Protein AF-A0A8J2PXI3-F1 (afdb_monomer_lite)

Structure (mmCIF, N/CA/C/O backbone):
data_AF-A0A8J2PXI3-F1
#
_entry.id   AF-A0A8J2PXI3-F1
#
loop_
_atom_site.group_PDB
_atom_site.id
_atom_site.type_symbol
_atom_site.label_atom_id
_atom_site.label_alt_id
_atom_site.label_comp_id
_atom_site.label_asym_id
_atom_site.label_entity_id
_atom_site.label_seq_id
_atom_site.pdbx_PDB_ins_code
_atom_site.Cartn_x
_atom_site.Cartn_y
_atom_site.Cartn_z
_atom_site.occupancy
_atom_site.B_iso_or_equiv
_atom_site.auth_seq_id
_atom_site.auth_comp_id
_atom_site.auth_asym_id
_atom_site.auth_atom_id
_atom_site.pdbx_PDB_model_num
ATOM 1 N N . MET A 1 1 ? -12.011 -48.498 3.505 1.00 43.19 1 MET A N 1
ATOM 2 C CA . MET A 1 1 ? -13.002 -47.429 3.252 1.00 43.19 1 MET A CA 1
ATOM 3 C C . MET A 1 1 ? -14.160 -47.646 4.209 1.00 43.19 1 MET A C 1
ATOM 5 O O . MET A 1 1 ? -14.577 -48.795 4.315 1.00 43.19 1 MET A O 1
ATOM 9 N N . PRO A 1 2 ? -14.629 -46.631 4.951 1.00 44.38 2 PRO A N 1
ATOM 10 C CA . PRO A 1 2 ? -15.764 -46.818 5.848 1.00 44.38 2 PRO A CA 1
ATOM 11 C C . PRO A 1 2 ? -17.044 -47.073 5.026 1.00 44.38 2 PRO A C 1
ATOM 13 O O . PRO A 1 2 ? -17.121 -46.633 3.874 1.00 44.38 2 PRO A O 1
ATOM 16 N N . PRO A 1 3 ? -18.015 -47.825 5.575 1.00 52.41 3 PRO A N 1
ATOM 17 C CA . PRO A 1 3 ? -19.196 -48.270 4.845 1.00 52.41 3 PRO A CA 1
ATOM 18 C C . PRO A 1 3 ? -20.057 -47.067 4.458 1.00 52.41 3 PRO A C 1
ATOM 20 O O . PRO A 1 3 ? -20.334 -46.192 5.277 1.00 52.41 3 PRO A O 1
ATOM 23 N N . GLY A 1 4 ? -20.432 -47.015 3.179 1.00 55.12 4 GLY A N 1
ATOM 24 C CA . GLY A 1 4 ? -21.185 -45.917 2.587 1.00 55.12 4 GLY A CA 1
ATOM 25 C C . GLY A 1 4 ? -22.493 -45.656 3.328 1.00 55.12 4 GLY A C 1
ATOM 26 O O . GLY A 1 4 ? -23.319 -46.556 3.481 1.00 55.12 4 GLY A O 1
ATOM 27 N N . GLY A 1 5 ? -22.669 -44.409 3.772 1.00 60.59 5 GLY A N 1
ATOM 28 C CA . GLY A 1 5 ? -23.913 -43.932 4.364 1.00 60.59 5 GLY A CA 1
ATOM 29 C C . GLY A 1 5 ? -25.085 -44.190 3.420 1.00 60.59 5 GLY A C 1
ATOM 30 O O . GLY A 1 5 ? -24.990 -43.979 2.208 1.00 60.59 5 GLY A O 1
ATOM 31 N N . THR A 1 6 ? -26.191 -44.685 3.970 1.00 74.19 6 THR A N 1
ATOM 32 C CA . THR A 1 6 ? -27.403 -44.976 3.202 1.00 74.19 6 THR A CA 1
ATOM 33 C C . THR A 1 6 ? -27.889 -43.719 2.475 1.00 74.19 6 THR A C 1
ATOM 35 O O . THR A 1 6 ? -27.695 -42.590 2.926 1.00 74.19 6 THR A O 1
ATOM 38 N N . LYS A 1 7 ? -28.549 -43.896 1.325 1.00 72.00 7 LYS A N 1
ATOM 39 C CA . LYS A 1 7 ? -29.048 -42.801 0.465 1.00 72.00 7 LYS A CA 1
ATOM 40 C C . LYS A 1 7 ? -29.898 -41.765 1.226 1.00 72.00 7 LYS A C 1
ATOM 42 O O . LYS A 1 7 ? -29.936 -40.595 0.851 1.00 72.00 7 LYS A O 1
ATOM 47 N N . GLU A 1 8 ? -30.538 -42.189 2.313 1.00 74.25 8 GLU A N 1
ATOM 48 C CA . GLU A 1 8 ? -31.318 -41.335 3.212 1.00 74.25 8 GLU A CA 1
ATOM 49 C C . GLU A 1 8 ? -30.453 -40.517 4.192 1.00 74.25 8 GLU A C 1
ATOM 51 O O . GLU A 1 8 ? -30.779 -39.358 4.454 1.00 74.25 8 GLU A O 1
ATOM 56 N N . MET A 1 9 ? -29.300 -41.027 4.647 1.00 72.81 9 MET A N 1
ATOM 57 C CA . MET A 1 9 ? -28.313 -40.213 5.377 1.00 72.81 9 MET A CA 1
ATOM 58 C C . MET A 1 9 ? -27.768 -39.093 4.491 1.00 72.81 9 MET A C 1
ATOM 60 O O . MET A 1 9 ? -27.774 -37.936 4.897 1.00 72.81 9 MET A O 1
ATOM 64 N N . LEU A 1 10 ? -27.405 -39.409 3.243 1.00 78.31 10 LEU A N 1
ATOM 65 C CA . LEU A 1 10 ? -26.891 -38.420 2.287 1.00 78.31 10 LEU A CA 1
ATOM 66 C C . LEU A 1 10 ? -27.906 -37.310 1.985 1.00 78.31 10 LEU A C 1
ATOM 68 O O . LEU A 1 10 ? -27.539 -36.140 1.920 1.00 78.31 10 LEU A O 1
ATOM 72 N N . LYS A 1 11 ? -29.195 -37.644 1.838 1.00 79.44 11 LYS A N 1
ATOM 73 C CA . LYS A 1 11 ? -30.260 -36.636 1.691 1.00 79.44 11 LYS A CA 1
ATOM 74 C C . LYS A 1 11 ? -30.412 -35.762 2.931 1.00 79.44 11 LYS A C 1
ATOM 76 O O . LYS A 1 11 ? -30.687 -34.570 2.799 1.00 79.44 11 LYS A O 1
ATOM 81 N N . THR A 1 12 ? -30.285 -36.351 4.115 1.00 83.81 12 THR A N 1
ATOM 82 C CA . THR A 1 12 ? -30.437 -35.634 5.385 1.00 83.81 12 THR A CA 1
ATOM 83 C C . THR A 1 12 ? -29.272 -34.673 5.604 1.00 83.81 12 THR A C 1
ATOM 85 O O . THR A 1 12 ? -29.499 -33.502 5.907 1.00 83.81 12 THR A O 1
ATOM 88 N N . ASP A 1 13 ? -28.045 -35.118 5.329 1.00 82.50 13 ASP A N 1
ATOM 89 C CA . ASP A 1 13 ? -26.848 -34.280 5.366 1.00 82.50 13 ASP A CA 1
ATOM 90 C C . ASP A 1 13 ? -26.897 -33.171 4.312 1.00 82.50 13 ASP A C 1
ATOM 92 O O . ASP A 1 13 ? -26.639 -32.018 4.642 1.00 82.50 13 ASP A O 1
ATOM 96 N N . LEU A 1 14 ? -27.317 -33.472 3.076 1.00 83.94 14 LEU A N 1
ATOM 97 C CA . LEU A 1 14 ? -27.479 -32.464 2.025 1.00 83.94 14 LEU A CA 1
ATOM 98 C C . LEU A 1 14 ? -28.500 -31.395 2.430 1.00 83.94 14 LEU A C 1
ATOM 100 O O . LEU A 1 14 ? -28.238 -30.207 2.271 1.00 83.94 14 LEU A O 1
ATOM 104 N N . ARG A 1 15 ? -29.655 -31.793 2.980 1.00 83.50 15 ARG A N 1
ATOM 105 C CA . ARG A 1 15 ? -30.673 -30.847 3.463 1.00 83.50 15 ARG A CA 1
ATOM 106 C C . ARG A 1 15 ? -30.157 -30.003 4.622 1.00 83.50 15 ARG A C 1
ATOM 108 O O . ARG A 1 15 ? -30.430 -28.807 4.641 1.00 83.50 15 ARG A O 1
ATOM 115 N N . ARG A 1 16 ? -29.414 -30.596 5.562 1.00 83.00 16 ARG A N 1
ATOM 116 C CA . ARG A 1 16 ? -28.782 -29.864 6.667 1.00 83.00 16 ARG A CA 1
ATOM 117 C C . ARG A 1 16 ? -27.766 -28.854 6.140 1.00 83.00 16 ARG A C 1
ATOM 119 O O . ARG A 1 16 ? -27.897 -27.681 6.455 1.00 83.00 16 ARG A O 1
ATOM 126 N N . CYS A 1 17 ? -26.826 -29.276 5.299 1.00 81.25 17 CYS A N 1
ATOM 127 C CA . CYS A 1 17 ? -25.796 -28.396 4.751 1.00 81.25 17 CYS A CA 1
ATOM 128 C C . CYS A 1 17 ? -26.389 -27.297 3.863 1.00 81.25 17 CYS A C 1
ATOM 130 O O . CYS A 1 17 ? -25.942 -26.160 3.930 1.00 81.25 17 CYS A O 1
ATOM 132 N N . LEU A 1 18 ? -27.425 -27.596 3.071 1.00 80.88 18 LEU A N 1
ATOM 133 C CA . LEU A 1 18 ? -28.128 -26.584 2.282 1.00 80.88 18 LEU A CA 1
ATOM 134 C C . LEU A 1 18 ? -28.853 -25.587 3.192 1.00 80.88 18 LEU A C 1
ATOM 136 O O . LEU A 1 18 ? -28.814 -24.390 2.932 1.00 80.88 18 LEU A O 1
ATOM 140 N N . LYS A 1 19 ? -29.486 -26.057 4.273 1.00 79.88 19 LYS A N 1
ATOM 141 C CA . LYS A 1 19 ? -30.130 -25.194 5.267 1.00 79.88 19 LYS A CA 1
ATOM 142 C C . LYS A 1 19 ? -29.098 -24.315 5.971 1.00 79.88 19 LYS A C 1
ATOM 144 O O . LYS A 1 19 ? -29.297 -23.116 6.032 1.00 79.88 19 LYS A O 1
ATOM 149 N N . GLU A 1 20 ? -27.978 -24.867 6.419 1.00 77.00 20 GLU A N 1
ATOM 150 C CA . GLU A 1 20 ? -26.870 -24.105 7.013 1.00 77.00 20 GLU A CA 1
ATOM 151 C C . GLU A 1 20 ? -26.276 -23.083 6.034 1.00 77.00 20 GLU A C 1
ATOM 153 O O . GLU A 1 20 ? -26.037 -21.945 6.418 1.00 77.00 20 GLU A O 1
ATOM 158 N N . ALA A 1 21 ? -26.121 -23.445 4.758 1.00 74.50 21 ALA A N 1
ATOM 159 C CA . ALA A 1 21 ? -25.610 -22.552 3.718 1.00 74.50 21 ALA A CA 1
ATOM 160 C C . ALA A 1 21 ? -26.613 -21.470 3.272 1.00 74.50 21 ALA A C 1
ATOM 162 O O . ALA A 1 21 ? -26.204 -20.465 2.695 1.00 74.50 21 ALA A O 1
ATOM 163 N N . THR A 1 22 ? -27.914 -21.676 3.503 1.00 73.12 22 THR A N 1
ATOM 164 C CA . THR A 1 22 ? -28.990 -20.737 3.126 1.00 73.12 22 THR A CA 1
ATOM 165 C C . THR A 1 22 ? -29.594 -19.991 4.310 1.00 73.12 22 THR A C 1
ATOM 167 O O . THR A 1 22 ? -30.385 -19.069 4.103 1.00 73.12 22 THR A O 1
ATOM 170 N N . ILE A 1 23 ? -29.206 -20.328 5.544 1.00 71.50 23 ILE A N 1
ATOM 171 C CA . ILE A 1 23 ? -29.429 -19.462 6.697 1.00 71.50 23 ILE A CA 1
ATOM 172 C C . ILE A 1 23 ? -28.623 -18.192 6.429 1.00 71.50 23 ILE A C 1
ATOM 174 O O . ILE A 1 23 ? -27.400 -18.161 6.555 1.00 71.50 23 ILE A O 1
ATOM 178 N N . LEU A 1 24 ? -29.325 -17.130 6.029 1.00 62.34 24 LEU A N 1
ATOM 179 C CA . LEU A 1 24 ? -28.774 -15.789 6.111 1.00 62.34 24 LEU A CA 1
ATOM 180 C C . LEU A 1 24 ? -28.349 -15.586 7.561 1.00 62.34 24 LEU A C 1
ATOM 182 O O . LEU A 1 24 ? -29.176 -15.695 8.463 1.00 62.34 24 LEU A O 1
ATOM 186 N N . SER A 1 25 ? -27.060 -15.329 7.775 1.00 64.44 25 SER A N 1
ATOM 187 C CA . SER A 1 25 ? -26.557 -14.928 9.082 1.00 64.44 25 SER A CA 1
ATOM 188 C C . SER A 1 25 ? -27.319 -13.671 9.501 1.00 64.44 25 SER A C 1
ATOM 190 O O . SER A 1 25 ? -27.101 -12.584 8.965 1.00 64.44 25 SER A O 1
ATOM 192 N N . THR A 1 26 ? -28.304 -13.834 10.383 1.00 70.56 26 THR A N 1
ATOM 193 C CA . THR A 1 26 ? -29.132 -12.735 10.871 1.00 70.56 26 THR A CA 1
ATOM 194 C C . THR A 1 26 ? -28.318 -11.998 11.916 1.00 70.56 26 THR A C 1
ATOM 196 O O . THR A 1 26 ? -28.331 -12.343 13.096 1.00 70.56 26 THR A O 1
ATOM 199 N N . MET A 1 27 ? -27.554 -11.007 11.468 1.00 76.44 27 MET A N 1
ATOM 200 C CA . MET A 1 27 ? -26.874 -10.089 12.367 1.00 76.44 27 MET A CA 1
ATOM 201 C C . MET A 1 27 ? -27.911 -9.156 12.991 1.00 76.44 27 MET A C 1
ATOM 203 O O . MET A 1 27 ? -28.724 -8.556 12.286 1.00 76.44 27 MET A O 1
ATOM 207 N N . THR A 1 28 ? -27.901 -9.042 14.318 1.00 85.38 28 THR A N 1
ATOM 208 C CA . THR A 1 28 ? -28.767 -8.073 14.995 1.00 85.38 28 THR A CA 1
ATOM 209 C C . THR A 1 28 ? -28.288 -6.652 14.692 1.00 85.38 28 THR A C 1
ATOM 211 O O . THR A 1 28 ? -27.090 -6.421 14.524 1.00 85.38 28 THR A O 1
ATOM 214 N N . VAL A 1 29 ? -29.212 -5.688 14.626 1.00 83.81 29 VAL A N 1
ATOM 215 C CA . VAL A 1 29 ? -28.871 -4.273 14.389 1.00 83.81 29 VAL A CA 1
ATOM 216 C C . VAL A 1 29 ? -27.838 -3.743 15.402 1.00 83.81 29 VAL A C 1
ATOM 218 O O . VAL A 1 29 ? -26.902 -3.083 14.960 1.00 83.81 29 VAL A O 1
ATOM 221 N N . PRO A 1 30 ? -27.908 -4.065 16.713 1.00 88.44 30 PRO A N 1
ATOM 222 C CA . PRO A 1 30 ? -26.869 -3.671 17.669 1.00 88.44 30 PRO A CA 1
ATOM 223 C C . PRO A 1 30 ? -25.477 -4.202 17.310 1.00 88.44 30 PRO A C 1
ATOM 225 O O . PRO A 1 30 ? -24.531 -3.427 17.242 1.00 88.44 30 PRO A O 1
ATOM 228 N N . THR A 1 31 ? -25.360 -5.492 16.982 1.00 87.69 31 THR A N 1
ATOM 229 C CA . THR A 1 31 ? -24.082 -6.087 16.554 1.00 87.69 31 THR A CA 1
ATOM 230 C C . THR A 1 31 ? -23.557 -5.441 15.270 1.00 87.69 31 THR A C 1
ATOM 232 O O . THR A 1 31 ? -22.358 -5.225 15.122 1.00 87.69 31 THR A O 1
ATOM 235 N N . ALA A 1 32 ? -24.453 -5.096 14.341 1.00 84.69 32 ALA A N 1
ATOM 236 C CA . ALA A 1 32 ? -24.092 -4.383 13.121 1.00 84.69 32 ALA A CA 1
ATOM 237 C C . ALA A 1 32 ? -23.523 -2.990 13.426 1.00 84.69 32 ALA A C 1
ATOM 239 O O . ALA A 1 32 ? -22.517 -2.597 12.842 1.00 84.69 32 ALA A O 1
ATOM 240 N N . LEU A 1 33 ? -24.155 -2.256 14.347 1.00 87.12 33 LEU A N 1
ATOM 241 C CA . LEU A 1 33 ? -23.713 -0.930 14.774 1.00 87.12 33 LEU A CA 1
ATOM 242 C C . LEU A 1 33 ? -22.362 -0.986 15.490 1.00 87.12 33 LEU A C 1
ATOM 244 O O . LEU A 1 33 ? -21.503 -0.163 15.194 1.00 87.12 33 LEU A O 1
ATOM 248 N N . GLU A 1 34 ? -22.143 -1.968 16.364 1.00 90.12 34 GLU A N 1
ATOM 249 C CA . GLU A 1 34 ? -20.851 -2.179 17.031 1.00 90.12 34 GLU A CA 1
ATOM 250 C C . GLU A 1 34 ? -19.730 -2.461 16.026 1.00 90.12 34 GLU A C 1
ATOM 252 O O . GLU A 1 34 ? -18.667 -1.847 16.099 1.00 90.12 34 GLU A O 1
ATOM 257 N N . LEU A 1 35 ? -19.970 -3.336 15.044 1.00 88.19 35 LEU A N 1
ATOM 258 C CA . LEU A 1 35 ? -18.988 -3.646 14.002 1.00 88.19 35 LEU A CA 1
ATOM 259 C C . LEU A 1 35 ? -18.702 -2.449 13.094 1.00 88.19 35 LEU A C 1
ATOM 261 O O . LEU A 1 35 ? -17.551 -2.218 12.730 1.00 88.19 35 LEU A O 1
ATOM 265 N N . LEU A 1 36 ? -19.732 -1.680 12.732 1.00 86.12 36 LEU A N 1
ATOM 266 C CA . LEU A 1 36 ? -19.563 -0.459 11.947 1.00 86.12 36 LEU A CA 1
ATOM 267 C C . LEU A 1 36 ? -18.783 0.594 12.727 1.00 86.12 36 LEU A C 1
ATOM 269 O O . LEU A 1 36 ? -17.894 1.220 12.161 1.00 86.12 36 LEU A O 1
ATOM 273 N N . HIS A 1 37 ? -19.078 0.769 14.013 1.00 86.81 37 HIS A N 1
ATOM 274 C CA . HIS A 1 37 ? -18.352 1.699 14.867 1.00 86.81 37 HIS A CA 1
ATOM 275 C C . HIS A 1 37 ? -16.882 1.296 14.996 1.00 86.81 37 HIS A C 1
ATOM 277 O O . HIS A 1 37 ? -16.005 2.105 14.711 1.00 86.81 37 HIS A O 1
ATOM 283 N N . ALA A 1 38 ? -16.615 0.027 15.318 1.00 87.44 38 ALA A N 1
ATOM 284 C CA . ALA A 1 38 ? -15.260 -0.508 15.398 1.00 87.44 38 ALA A CA 1
ATOM 285 C C . ALA A 1 38 ? -14.497 -0.322 14.077 1.00 87.44 38 ALA A C 1
ATOM 287 O O . ALA A 1 38 ? -13.339 0.080 14.083 1.00 87.44 38 ALA A O 1
ATOM 288 N N . PHE A 1 39 ? -15.156 -0.544 12.936 1.00 87.12 39 PHE A N 1
ATOM 289 C CA . PHE A 1 39 ? -14.560 -0.302 11.624 1.00 87.12 39 PHE A CA 1
ATOM 290 C C . PHE A 1 39 ? -14.269 1.184 11.372 1.00 87.12 39 PHE A C 1
ATOM 292 O O . PHE A 1 39 ? -13.199 1.519 10.872 1.00 87.12 39 PHE A O 1
ATOM 299 N N . LEU A 1 40 ? -15.191 2.089 11.707 1.00 86.19 40 LEU A N 1
ATOM 300 C CA . LEU A 1 40 ? -15.003 3.532 11.519 1.00 86.19 40 LEU A CA 1
ATOM 301 C C . LEU A 1 40 ? -13.908 4.106 12.429 1.00 86.19 40 LEU A C 1
ATOM 303 O O . LEU A 1 40 ? -13.252 5.075 12.049 1.00 86.19 40 LEU A O 1
ATOM 307 N N . GLU A 1 41 ? -13.662 3.494 13.586 1.00 85.25 41 GLU A N 1
ATOM 308 C CA . GLU A 1 41 ? -12.521 3.821 14.449 1.00 85.25 41 GLU A CA 1
ATOM 309 C C . GLU A 1 41 ? -11.176 3.379 13.854 1.00 85.25 41 GLU A C 1
ATOM 311 O O . GLU A 1 41 ? -10.132 3.955 14.175 1.00 85.25 41 GLU A O 1
ATOM 316 N N . GLU A 1 42 ? -11.158 2.383 12.962 1.00 87.44 42 GLU A N 1
ATOM 317 C CA . GLU A 1 42 ? -9.922 1.965 12.312 1.00 87.44 42 GLU A CA 1
ATOM 318 C C . GLU A 1 42 ? -9.396 3.054 11.376 1.00 87.44 42 GLU A C 1
ATOM 320 O O . GLU A 1 42 ? -10.111 3.595 10.532 1.00 87.44 42 GLU A O 1
ATOM 325 N N . GLY A 1 43 ? -8.085 3.297 11.430 1.00 84.19 43 GLY A N 1
ATOM 326 C CA . GLY A 1 43 ? -7.423 4.295 10.588 1.00 84.19 43 GLY A CA 1
ATOM 327 C C . GLY A 1 43 ? -7.647 4.103 9.079 1.00 84.19 43 GLY A C 1
ATOM 328 O O . GLY A 1 43 ? -7.653 5.079 8.337 1.00 84.19 43 GLY A O 1
ATOM 329 N N . HIS A 1 44 ? -7.860 2.865 8.613 1.00 86.25 44 HIS A N 1
ATOM 330 C CA . HIS A 1 44 ? -8.066 2.554 7.192 1.00 86.25 44 HIS A CA 1
ATOM 331 C C . HIS A 1 44 ? -9.450 2.962 6.661 1.00 86.25 44 HIS A C 1
ATOM 333 O O . HIS A 1 44 ? -9.601 3.157 5.451 1.00 86.25 44 HIS A O 1
ATOM 339 N N . SER A 1 45 ? -10.445 3.138 7.533 1.00 87.69 45 SER A N 1
ATOM 340 C CA . SER A 1 45 ? -11.803 3.526 7.128 1.00 87.69 45 SER A CA 1
ATOM 341 C C . SER A 1 45 ? -11.857 4.887 6.432 1.00 87.69 45 SER A C 1
ATOM 343 O O . SER A 1 45 ? -12.728 5.097 5.594 1.00 87.69 45 SER A O 1
ATOM 345 N N . VAL A 1 46 ? -10.858 5.754 6.646 1.00 86.31 46 VAL A N 1
ATOM 346 C CA . VAL A 1 46 ? -10.685 7.022 5.911 1.00 86.31 46 VAL A CA 1
ATOM 347 C C . VAL A 1 46 ? -10.646 6.828 4.389 1.00 86.31 46 VAL A C 1
ATOM 349 O O . VAL A 1 46 ? -10.997 7.721 3.630 1.00 86.31 46 VAL A O 1
ATOM 352 N N . THR A 1 47 ? -10.270 5.637 3.911 1.00 86.56 47 THR A N 1
ATOM 353 C CA . THR A 1 47 ? -10.264 5.320 2.475 1.00 86.56 47 THR A CA 1
ATOM 354 C C . THR A 1 47 ? -11.658 5.134 1.871 1.00 86.56 47 THR A C 1
ATOM 356 O O . THR A 1 47 ? -11.785 5.114 0.645 1.00 86.56 47 THR A O 1
ATOM 359 N N . MET A 1 48 ? -12.691 5.009 2.709 1.00 86.12 48 MET A N 1
ATOM 360 C CA . MET A 1 48 ? -14.091 4.961 2.288 1.00 86.12 48 MET A CA 1
ATOM 361 C C . MET A 1 48 ? -14.649 6.346 1.960 1.00 86.12 48 MET A C 1
ATOM 363 O O . MET A 1 48 ? -15.661 6.431 1.263 1.00 86.12 48 MET A O 1
ATOM 367 N N . ASP A 1 49 ? -14.000 7.421 2.420 1.00 84.38 49 ASP A N 1
ATOM 368 C CA . ASP A 1 49 ? -14.375 8.784 2.058 1.00 84.38 49 ASP A CA 1
ATOM 369 C C . ASP A 1 49 ? -14.208 8.978 0.534 1.00 84.38 49 ASP A C 1
ATOM 371 O O . ASP A 1 49 ? -13.115 8.767 -0.006 1.00 84.38 49 ASP A O 1
ATOM 375 N N . PRO A 1 50 ? -15.264 9.396 -0.191 1.00 85.25 50 PRO A N 1
ATOM 376 C CA . PRO A 1 50 ? -15.194 9.665 -1.626 1.00 85.25 50 PRO A CA 1
ATOM 377 C C . PRO A 1 50 ? -14.120 10.685 -2.023 1.00 85.25 50 PRO A C 1
ATOM 379 O O . PRO A 1 50 ? -13.622 10.646 -3.151 1.00 85.25 50 PRO A O 1
ATOM 382 N N . THR A 1 51 ? -13.775 11.597 -1.115 1.00 86.12 51 THR A N 1
ATOM 383 C CA . THR A 1 51 ? -12.770 12.643 -1.317 1.00 86.12 51 THR A CA 1
ATOM 384 C C . THR A 1 51 ? -11.348 12.172 -1.009 1.00 86.12 51 THR A C 1
ATOM 386 O O . THR A 1 51 ? -10.387 12.871 -1.343 1.00 86.12 51 THR A O 1
ATOM 389 N N . PHE A 1 52 ? -11.182 10.967 -0.446 1.00 86.75 52 PHE A N 1
ATOM 390 C CA . PHE A 1 52 ? -9.871 10.429 -0.112 1.00 86.75 52 PHE A CA 1
ATOM 391 C C . PHE A 1 52 ? -9.016 10.195 -1.372 1.00 86.75 52 PHE A C 1
ATOM 393 O O . PHE A 1 52 ? -9.457 9.537 -2.328 1.00 86.75 52 PHE A O 1
ATOM 400 N N . PRO A 1 53 ? -7.757 10.675 -1.404 1.00 87.81 53 PRO A N 1
ATOM 401 C CA . PRO A 1 53 ? -6.891 10.498 -2.560 1.00 87.81 53 PRO A CA 1
ATOM 402 C C . PRO A 1 53 ? -6.615 9.013 -2.820 1.00 87.81 53 PRO A C 1
ATOM 404 O O . PRO A 1 53 ? -6.186 8.271 -1.938 1.00 87.81 53 PRO A O 1
ATOM 407 N N . LYS A 1 54 ? -6.785 8.563 -4.067 1.00 87.75 54 LYS A N 1
ATOM 408 C CA . LYS A 1 54 ? -6.467 7.181 -4.457 1.00 87.75 54 LYS A CA 1
ATOM 409 C C . LYS A 1 54 ? -5.013 7.051 -4.885 1.00 87.75 54 LYS A C 1
ATOM 411 O O . LYS A 1 54 ? -4.490 7.882 -5.627 1.00 87.75 54 LYS A O 1
ATOM 416 N N . LYS A 1 55 ? -4.376 5.958 -4.460 1.00 86.94 55 LYS A N 1
ATOM 417 C CA . LYS A 1 55 ? -2.983 5.660 -4.800 1.00 86.94 55 LYS A CA 1
ATOM 418 C C . LYS A 1 55 ? -2.798 5.570 -6.327 1.00 86.94 55 LYS A C 1
ATOM 420 O O . LYS A 1 55 ? -3.517 4.802 -6.974 1.00 86.94 55 LYS A O 1
ATOM 425 N N . PRO A 1 56 ? -1.825 6.293 -6.909 1.00 88.00 56 PRO A N 1
ATOM 426 C CA . PRO A 1 56 ? -1.611 6.289 -8.348 1.00 88.00 56 PRO A CA 1
ATOM 427 C C . PRO A 1 56 ? -1.000 4.966 -8.843 1.00 88.00 56 PRO A C 1
ATOM 429 O O . PRO A 1 56 ? -0.363 4.230 -8.077 1.00 88.00 56 PRO A O 1
ATOM 432 N N . PRO A 1 57 ? -1.178 4.641 -10.137 1.00 86.75 57 PRO A N 1
ATOM 433 C CA . PRO A 1 57 ? -0.559 3.473 -10.752 1.00 86.75 57 PRO A CA 1
ATOM 434 C C . PRO A 1 57 ? 0.973 3.596 -10.785 1.00 86.75 57 PRO A C 1
ATOM 436 O O . PRO A 1 57 ? 1.527 4.672 -10.983 1.00 86.75 57 PRO A O 1
ATOM 439 N N . ASN A 1 58 ? 1.664 2.465 -10.626 1.00 86.62 58 ASN A N 1
ATOM 440 C CA . ASN A 1 58 ? 3.124 2.396 -10.739 1.00 86.62 58 ASN A CA 1
ATOM 441 C C . ASN A 1 58 ? 3.583 2.553 -12.205 1.00 86.62 58 ASN A C 1
ATOM 443 O O . ASN A 1 58 ? 2.820 2.249 -13.120 1.00 86.62 58 ASN A O 1
ATOM 447 N N . ALA A 1 59 ? 4.851 2.917 -12.426 1.00 85.56 59 ALA A N 1
ATOM 448 C CA . ALA A 1 59 ? 5.471 3.088 -13.746 1.00 85.56 59 ALA A CA 1
ATOM 449 C C . ALA A 1 59 ? 5.241 1.891 -14.679 1.00 85.56 59 ALA A C 1
ATOM 451 O O . ALA A 1 59 ? 4.910 2.065 -15.845 1.00 85.56 59 ALA A O 1
ATOM 452 N N . PHE A 1 60 ? 5.333 0.673 -14.144 1.00 84.88 60 PHE A N 1
ATOM 453 C CA . PHE A 1 60 ? 5.011 -0.544 -14.885 1.00 84.88 60 PHE A CA 1
ATOM 454 C C . PHE A 1 60 ? 3.554 -0.567 -15.361 1.00 84.88 60 PHE A C 1
ATOM 456 O O . PHE A 1 60 ? 3.286 -0.791 -16.533 1.00 84.88 60 PHE A O 1
ATOM 463 N N . SER A 1 61 ? 2.601 -0.278 -14.475 1.00 85.94 61 SER A N 1
ATOM 464 C CA . SER A 1 61 ? 1.176 -0.258 -14.819 1.00 85.94 61 SER A CA 1
ATOM 465 C C . SER A 1 61 ? 0.830 0.832 -15.837 1.00 85.94 61 SER A C 1
ATOM 467 O O . SER A 1 61 ? -0.088 0.640 -16.631 1.00 85.94 61 SER A O 1
ATOM 469 N N . ILE A 1 62 ? 1.538 1.967 -15.809 1.00 86.12 62 ILE A N 1
ATOM 470 C CA . ILE A 1 62 ? 1.399 3.049 -16.796 1.00 86.12 62 ILE A CA 1
ATOM 471 C C . ILE A 1 62 ? 1.938 2.591 -18.151 1.00 86.12 62 ILE A C 1
ATOM 473 O O . ILE A 1 62 ? 1.227 2.668 -19.147 1.00 86.12 62 ILE A O 1
ATOM 477 N N . PHE A 1 63 ? 3.153 2.044 -18.177 1.00 85.31 63 PHE A N 1
ATOM 478 C CA . PHE A 1 63 ? 3.777 1.521 -19.389 1.00 85.31 63 PHE A CA 1
ATOM 479 C C . PHE A 1 63 ? 2.929 0.434 -20.055 1.00 85.31 63 PHE A C 1
ATOM 481 O O . PHE A 1 63 ? 2.640 0.515 -21.243 1.00 85.31 63 PHE A O 1
ATOM 488 N N . MET A 1 64 ? 2.450 -0.539 -19.279 1.00 84.75 64 MET A N 1
ATOM 489 C CA . MET A 1 64 ? 1.606 -1.617 -19.794 1.00 84.75 64 MET A CA 1
ATOM 490 C C . MET A 1 64 ? 0.291 -1.090 -20.384 1.00 84.75 64 MET A C 1
ATOM 492 O O . MET A 1 64 ? -0.149 -1.565 -21.428 1.00 84.75 64 MET A O 1
ATOM 496 N N . ARG A 1 65 ? -0.303 -0.065 -19.756 1.00 85.44 65 ARG A N 1
ATOM 497 C CA . ARG A 1 65 ? -1.500 0.607 -20.277 1.00 85.44 65 ARG A CA 1
ATOM 498 C C . ARG A 1 65 ? -1.216 1.324 -21.595 1.00 85.44 65 ARG A C 1
ATOM 500 O O . ARG A 1 65 ? -2.011 1.192 -22.517 1.00 85.44 65 ARG A O 1
ATOM 507 N N . LYS A 1 66 ? -0.098 2.052 -21.691 1.00 83.38 66 LYS A N 1
ATOM 508 C CA . LYS A 1 66 ? 0.328 2.725 -22.930 1.00 83.38 66 LYS A CA 1
ATOM 509 C C . LYS A 1 66 ? 0.608 1.727 -24.056 1.00 83.38 66 LYS A C 1
ATOM 511 O O . LYS A 1 66 ? 0.267 1.993 -25.198 1.00 83.38 66 LYS A O 1
ATOM 516 N N . ALA A 1 67 ? 1.139 0.556 -23.715 1.00 80.19 67 ALA A N 1
ATOM 517 C CA . ALA A 1 67 ? 1.397 -0.536 -24.649 1.00 80.19 67 ALA A CA 1
ATOM 518 C C . ALA A 1 67 ? 0.142 -1.338 -25.056 1.00 80.19 67 ALA A C 1
ATOM 520 O O . ALA A 1 67 ? 0.260 -2.315 -25.788 1.00 80.19 67 ALA A O 1
ATOM 521 N N . GLY A 1 68 ? -1.054 -0.987 -24.562 1.00 79.31 68 GLY A N 1
ATOM 522 C CA . GLY A 1 68 ? -2.298 -1.697 -24.892 1.00 79.31 68 GLY A CA 1
ATOM 523 C C . GLY A 1 68 ? -2.409 -3.103 -24.290 1.00 79.31 68 GLY A C 1
ATOM 524 O O . GLY A 1 68 ? -3.271 -3.889 -24.675 1.00 79.31 68 GLY A O 1
ATOM 525 N N . HIS A 1 69 ? -1.552 -3.437 -23.330 1.00 78.50 69 HIS A N 1
ATOM 526 C CA . HIS A 1 69 ? -1.489 -4.759 -22.727 1.00 78.50 69 HIS A CA 1
ATOM 527 C C . HIS A 1 69 ? -2.211 -4.784 -21.371 1.00 78.50 69 HIS A C 1
ATOM 529 O O . HIS A 1 69 ? -2.021 -3.929 -20.501 1.00 78.50 69 HIS A O 1
ATOM 535 N N . SER A 1 70 ? -3.031 -5.815 -21.164 1.00 74.62 70 SER A N 1
ATOM 536 C CA . SER A 1 70 ? -3.662 -6.085 -19.870 1.00 74.62 70 SER A CA 1
ATOM 537 C C . SER A 1 70 ? -2.641 -6.638 -18.870 1.00 74.62 70 SER A C 1
ATOM 539 O O . SER A 1 70 ? -1.692 -7.317 -19.252 1.00 74.62 70 SER A O 1
ATOM 541 N N . ARG A 1 71 ? -2.862 -6.437 -17.562 1.00 67.06 71 ARG A N 1
ATOM 542 C CA . ARG A 1 71 ? -2.018 -7.049 -16.510 1.00 67.06 71 ARG A CA 1
ATOM 543 C C . ARG A 1 71 ? -2.006 -8.582 -16.563 1.00 67.06 71 ARG A C 1
ATOM 545 O O . ARG A 1 71 ? -1.133 -9.190 -15.957 1.00 67.06 71 ARG A O 1
ATOM 552 N N . PHE A 1 72 ? -2.978 -9.175 -17.254 1.00 72.81 72 PHE A N 1
ATOM 553 C CA . PHE A 1 72 ? -3.125 -10.617 -17.434 1.00 72.81 72 PHE A CA 1
ATOM 554 C C . PHE A 1 72 ? -2.540 -11.135 -18.750 1.00 72.81 72 PHE A C 1
ATOM 556 O O . PHE A 1 72 ? -2.663 -12.325 -19.026 1.00 72.81 72 PHE A O 1
ATOM 563 N N . SER A 1 73 ? -1.940 -10.284 -19.591 1.00 75.38 73 SER A N 1
ATOM 564 C CA . SER A 1 73 ? -1.335 -10.790 -20.821 1.00 75.38 73 SER A CA 1
ATOM 565 C C . SER A 1 73 ? -0.095 -11.631 -20.499 1.00 75.38 73 SER A C 1
ATOM 567 O O . SER A 1 73 ? 0.665 -11.346 -19.573 1.00 75.38 73 SER A O 1
ATOM 569 N N . SER A 1 74 ? 0.137 -12.688 -21.269 1.00 67.62 74 SER A N 1
ATOM 570 C CA . SER A 1 74 ? 1.427 -13.375 -21.267 1.00 67.62 74 SER A CA 1
ATOM 571 C C . SER A 1 74 ? 2.503 -12.427 -21.825 1.00 67.62 74 SER A C 1
ATOM 573 O O . SER A 1 74 ? 2.213 -11.612 -22.696 1.00 67.62 74 SER A O 1
ATOM 575 N N . ASN A 1 75 ? 3.743 -12.514 -21.330 1.00 73.12 75 ASN A N 1
ATOM 576 C CA . ASN A 1 75 ? 4.931 -11.754 -21.788 1.00 73.12 75 ASN A CA 1
ATOM 577 C C . ASN A 1 75 ? 5.090 -10.287 -21.330 1.00 73.12 75 ASN A C 1
ATOM 579 O O . ASN A 1 75 ? 6.027 -9.609 -21.748 1.00 73.12 75 ASN A O 1
ATOM 583 N N . VAL A 1 76 ? 4.275 -9.820 -20.385 1.00 73.56 76 VAL A N 1
ATOM 584 C CA . VAL A 1 76 ? 4.343 -8.468 -19.776 1.00 73.56 76 VAL A CA 1
ATOM 585 C C . VAL A 1 76 ? 5.736 -8.164 -19.190 1.00 73.56 76 VAL A C 1
ATOM 587 O O . VAL A 1 76 ? 6.283 -7.077 -19.376 1.00 73.56 76 VAL A O 1
ATOM 590 N N . GLY A 1 77 ? 6.347 -9.145 -18.515 1.00 75.81 77 GLY A N 1
ATOM 591 C CA . GLY A 1 77 ? 7.689 -9.006 -17.938 1.00 75.81 77 GLY 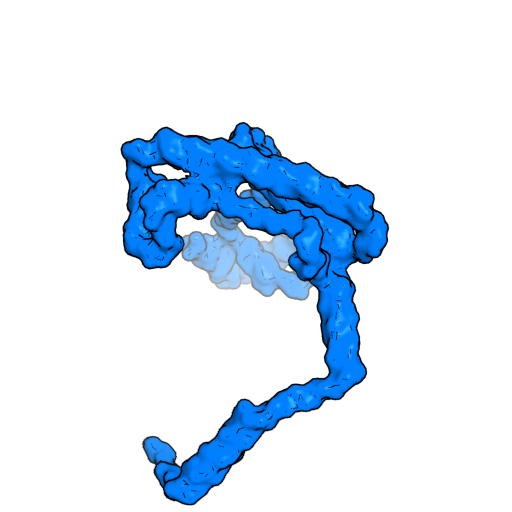A CA 1
ATOM 592 C C . GLY A 1 77 ? 8.797 -8.901 -18.990 1.00 75.81 77 GLY A C 1
ATOM 593 O O . GLY A 1 77 ? 9.703 -8.085 -18.844 1.00 75.81 77 GLY A O 1
ATOM 594 N N . ALA A 1 78 ? 8.700 -9.667 -20.080 1.00 80.06 78 ALA A N 1
ATOM 595 C CA . ALA A 1 78 ? 9.648 -9.591 -21.191 1.00 80.06 78 ALA A CA 1
ATOM 596 C C . ALA A 1 78 ? 9.554 -8.233 -21.902 1.00 80.06 78 ALA A C 1
ATOM 598 O O . ALA A 1 78 ? 10.574 -7.608 -22.186 1.00 80.06 78 ALA A O 1
ATOM 599 N N . PHE A 1 79 ? 8.335 -7.721 -22.089 1.00 77.19 79 PHE A N 1
ATOM 600 C CA . PHE A 1 79 ? 8.097 -6.420 -22.709 1.00 77.19 79 PHE A CA 1
ATOM 601 C C . PHE A 1 79 ? 8.641 -5.254 -21.864 1.00 77.19 79 PHE A C 1
ATOM 603 O O . PHE A 1 79 ? 9.240 -4.316 -22.395 1.00 77.19 79 PHE A O 1
ATOM 610 N N . TRP A 1 80 ? 8.520 -5.343 -20.534 1.00 78.38 80 TRP A N 1
ATOM 611 C CA . TRP A 1 80 ? 9.148 -4.394 -19.610 1.00 78.38 80 TRP A CA 1
ATOM 612 C C . TRP A 1 80 ? 10.668 -4.547 -19.508 1.00 78.38 80 TRP A C 1
ATOM 614 O O . TRP A 1 80 ? 11.342 -3.586 -19.152 1.00 78.38 80 TRP A O 1
ATOM 624 N N . ASN A 1 81 ? 11.245 -5.709 -19.808 1.00 79.94 81 ASN A N 1
ATOM 625 C CA . ASN A 1 81 ? 12.696 -5.911 -19.746 1.00 79.94 81 ASN A CA 1
ATOM 626 C C . ASN A 1 81 ? 13.402 -5.634 -21.081 1.00 79.94 81 ASN A C 1
ATOM 628 O O . ASN A 1 81 ? 14.603 -5.402 -21.074 1.00 79.94 81 ASN A O 1
ATOM 632 N N . ASN A 1 82 ? 12.666 -5.538 -22.191 1.00 82.69 82 ASN A N 1
ATOM 633 C CA . ASN A 1 82 ? 13.222 -5.253 -23.513 1.00 82.69 82 ASN A CA 1
ATOM 634 C C . ASN A 1 82 ? 13.930 -3.884 -23.571 1.00 82.69 82 ASN A C 1
ATOM 636 O O . ASN A 1 82 ? 13.341 -2.864 -23.202 1.00 82.69 82 ASN A O 1
ATOM 640 N N . GLU A 1 83 ? 15.182 -3.850 -24.021 1.00 78.25 83 GLU A N 1
ATOM 641 C CA . GLU A 1 83 ? 16.006 -2.637 -24.106 1.00 78.25 83 GLU A CA 1
ATOM 642 C C . GLU A 1 83 ? 15.462 -1.615 -25.109 1.00 78.25 83 GLU A C 1
ATOM 644 O O . GLU A 1 83 ? 15.560 -0.416 -24.858 1.00 78.25 83 GLU A O 1
ATOM 649 N N . SER A 1 84 ? 14.777 -2.058 -26.169 1.00 78.75 84 SER A N 1
ATOM 650 C CA . SER A 1 84 ? 14.162 -1.160 -27.158 1.00 78.75 84 SER A CA 1
ATOM 651 C C . SER A 1 84 ? 13.114 -0.220 -26.549 1.00 78.75 84 SER A C 1
ATOM 653 O O . SER A 1 84 ? 12.931 0.893 -27.024 1.00 78.75 84 SER A O 1
ATOM 655 N N . ASN A 1 85 ? 12.485 -0.624 -25.441 1.00 80.19 85 ASN A N 1
ATOM 656 C CA . ASN A 1 85 ? 11.449 0.152 -24.755 1.00 80.19 85 ASN A CA 1
ATOM 657 C C . ASN A 1 85 ? 12.028 1.099 -23.682 1.00 80.19 85 ASN A C 1
ATOM 659 O O . ASN A 1 85 ? 11.302 1.563 -22.803 1.00 80.19 85 ASN A O 1
ATOM 663 N N . ALA A 1 86 ? 13.344 1.342 -23.657 1.00 81.62 86 ALA A N 1
ATOM 664 C CA . ALA A 1 86 ? 13.988 2.140 -22.610 1.00 81.62 86 ALA A CA 1
ATOM 665 C C . ALA A 1 86 ? 13.443 3.578 -22.518 1.00 81.62 86 ALA A C 1
ATOM 667 O O . ALA A 1 86 ? 13.260 4.081 -21.405 1.00 81.62 86 ALA A O 1
ATOM 668 N N . ALA A 1 87 ? 13.139 4.205 -23.658 1.00 83.38 87 ALA A N 1
ATOM 669 C CA . ALA A 1 87 ? 12.553 5.544 -23.717 1.00 83.38 87 ALA A CA 1
ATOM 670 C C . ALA A 1 87 ? 11.152 5.577 -23.079 1.00 83.38 87 ALA A C 1
ATOM 672 O O . ALA A 1 87 ? 10.917 6.339 -22.141 1.00 83.38 87 ALA A O 1
ATOM 673 N N . ASP A 1 88 ? 10.272 4.660 -23.482 1.00 82.56 88 ASP A N 1
ATOM 674 C CA . ASP A 1 88 ? 8.907 4.547 -22.952 1.00 82.56 88 ASP A CA 1
ATOM 675 C C . ASP A 1 88 ? 8.890 4.215 -21.455 1.00 82.56 88 ASP A C 1
ATOM 677 O O . ASP A 1 88 ? 8.056 4.713 -20.694 1.00 82.56 88 ASP A O 1
ATOM 681 N N . LYS A 1 89 ? 9.849 3.405 -20.983 1.00 84.81 89 LYS A N 1
ATOM 682 C CA . LYS A 1 89 ? 10.036 3.136 -19.550 1.00 84.81 89 LYS A CA 1
ATOM 683 C C . LYS A 1 89 ? 10.454 4.386 -18.791 1.00 84.81 89 LYS A C 1
ATOM 685 O O . LYS A 1 89 ? 10.001 4.583 -17.662 1.00 84.81 89 LYS A O 1
ATOM 690 N N . ALA A 1 90 ? 11.345 5.199 -19.356 1.00 84.75 90 ALA A N 1
ATOM 691 C CA . ALA A 1 90 ? 11.779 6.445 -18.737 1.00 84.75 90 ALA A CA 1
ATOM 692 C C . ALA A 1 90 ? 10.619 7.447 -18.655 1.00 84.75 90 ALA A C 1
ATOM 694 O O . ALA A 1 90 ? 10.402 8.043 -17.598 1.00 84.75 90 ALA A O 1
ATOM 695 N N . GLU A 1 91 ? 9.816 7.553 -19.712 1.00 87.00 91 GLU A N 1
ATOM 696 C CA . GLU A 1 91 ? 8.611 8.380 -19.730 1.00 87.00 91 GLU A CA 1
ATOM 697 C C . GLU A 1 91 ? 7.579 7.896 -18.703 1.00 87.00 91 GLU A C 1
ATOM 699 O O . GLU A 1 91 ? 7.112 8.679 -17.877 1.00 87.00 91 GLU A O 1
ATOM 704 N N . ALA A 1 92 ? 7.293 6.592 -18.659 1.00 87.00 92 ALA A N 1
ATOM 705 C CA . ALA A 1 92 ? 6.367 6.014 -17.688 1.00 87.00 92 ALA A CA 1
ATOM 706 C C . ALA A 1 92 ? 6.853 6.174 -16.236 1.00 87.00 92 ALA A C 1
ATOM 708 O O . ALA A 1 92 ? 6.044 6.341 -15.323 1.00 87.00 92 ALA A O 1
ATOM 709 N N . ARG A 1 93 ? 8.172 6.151 -15.995 1.00 85.88 93 ARG A N 1
ATOM 710 C CA . ARG A 1 93 ? 8.759 6.464 -14.679 1.00 85.88 93 ARG A CA 1
ATOM 711 C C . ARG A 1 93 ? 8.576 7.932 -14.313 1.00 85.88 93 ARG A C 1
ATOM 713 O O . ARG A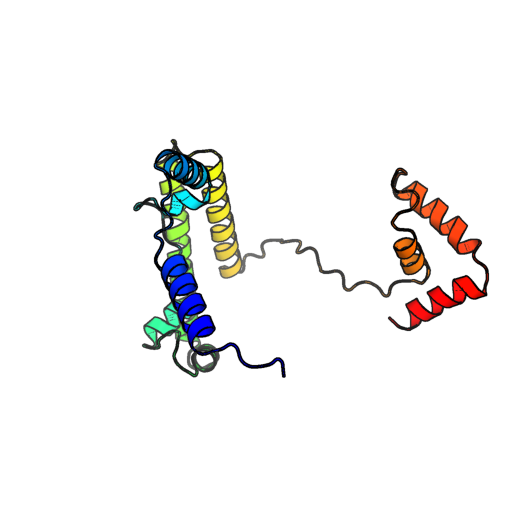 1 93 ? 8.234 8.214 -13.167 1.00 85.88 93 ARG A O 1
ATOM 720 N N . LYS A 1 94 ? 8.781 8.849 -15.262 1.00 87.88 94 LYS A N 1
ATOM 721 C CA . LYS A 1 94 ? 8.571 10.288 -15.060 1.00 87.88 94 LYS A CA 1
ATOM 722 C C . LYS A 1 94 ? 7.103 10.593 -14.761 1.00 87.88 94 LYS A C 1
ATOM 724 O O . LYS A 1 94 ? 6.817 11.301 -13.802 1.00 87.88 94 LYS A O 1
ATOM 729 N N . GLU A 1 95 ? 6.184 10.000 -15.516 1.00 89.81 95 GLU A N 1
ATOM 730 C CA . GLU A 1 95 ? 4.741 10.143 -15.304 1.00 89.81 95 GLU A CA 1
ATOM 731 C C . GLU A 1 95 ? 4.306 9.559 -13.954 1.00 89.81 95 GLU A C 1
ATOM 733 O O . GLU A 1 95 ? 3.589 10.212 -13.197 1.00 89.81 95 GLU A O 1
ATOM 738 N N . ALA A 1 96 ? 4.796 8.367 -13.591 1.00 88.69 96 ALA A N 1
ATOM 739 C CA . ALA A 1 96 ? 4.524 7.778 -12.281 1.00 88.69 96 ALA A CA 1
ATOM 740 C C . ALA A 1 96 ? 5.000 8.677 -11.135 1.00 88.69 96 ALA A C 1
ATOM 742 O O . ALA A 1 96 ? 4.305 8.811 -10.130 1.00 88.69 96 ALA A O 1
ATOM 743 N N . LEU A 1 97 ? 6.173 9.299 -11.286 1.00 88.38 97 LEU A N 1
ATOM 744 C CA . LEU A 1 97 ? 6.721 10.228 -10.303 1.00 88.38 97 LEU A CA 1
ATOM 745 C C . LEU A 1 97 ? 5.826 11.465 -10.168 1.00 88.38 97 LEU A C 1
ATOM 747 O O . LEU A 1 97 ? 5.438 11.796 -9.052 1.00 88.38 97 LEU A O 1
ATOM 751 N N . GLN A 1 98 ? 5.429 12.090 -11.278 1.00 89.50 98 GLN A N 1
ATOM 752 C CA . GLN A 1 98 ? 4.537 13.257 -11.269 1.00 89.50 98 GLN A CA 1
ATOM 753 C C . GLN A 1 98 ? 3.173 12.946 -10.638 1.00 89.50 98 GLN A C 1
ATOM 755 O O . GLN A 1 98 ? 2.660 13.720 -9.830 1.00 89.50 98 GLN A O 1
ATOM 760 N N . LEU A 1 99 ? 2.588 11.788 -10.959 1.00 90.38 99 LEU A N 1
ATOM 761 C CA . LEU A 1 99 ? 1.336 11.341 -10.346 1.00 90.38 99 LEU A CA 1
ATOM 762 C C . LEU A 1 99 ? 1.495 11.098 -8.842 1.00 90.38 99 LEU A C 1
ATOM 764 O O . LEU A 1 99 ? 0.581 11.398 -8.077 1.00 90.38 99 LEU A O 1
ATOM 768 N N . MET A 1 100 ? 2.645 10.579 -8.413 1.00 88.50 100 MET A N 1
ATOM 769 C CA . MET A 1 100 ? 2.950 10.365 -7.000 1.00 88.50 100 MET A CA 1
ATOM 770 C C . MET A 1 100 ? 3.154 11.682 -6.242 1.00 88.50 100 MET A C 1
ATOM 772 O O . MET A 1 100 ? 2.694 11.801 -5.109 1.00 88.50 100 MET A O 1
ATOM 776 N N . GLU A 1 101 ? 3.789 12.680 -6.858 1.00 89.94 101 GLU A N 1
ATOM 777 C CA . GLU A 1 101 ? 3.914 14.033 -6.301 1.00 89.94 101 GLU A CA 1
ATOM 778 C C . GLU A 1 101 ? 2.548 14.702 -6.152 1.00 89.94 101 GLU A C 1
ATOM 780 O O . GLU A 1 101 ? 2.225 15.200 -5.076 1.00 89.94 101 GLU A O 1
ATOM 785 N N . LYS A 1 102 ? 1.698 14.623 -7.182 1.00 91.62 102 LYS A N 1
ATOM 786 C CA . LYS A 1 102 ? 0.321 15.129 -7.112 1.00 91.62 102 LYS A CA 1
ATOM 787 C C . LYS A 1 102 ? -0.493 14.414 -6.032 1.00 91.62 102 LYS A C 1
ATOM 789 O O . LYS A 1 102 ? -1.230 15.053 -5.292 1.00 91.62 102 LYS A O 1
ATOM 794 N N . TYR A 1 103 ? -0.346 13.095 -5.918 1.00 92.00 103 TYR A N 1
ATOM 795 C CA . TYR A 1 103 ? -0.983 12.307 -4.863 1.00 92.00 103 TYR A CA 1
ATOM 796 C C . TYR A 1 103 ? -0.541 12.755 -3.466 1.00 92.00 103 TYR A C 1
ATOM 798 O O . TYR A 1 103 ? -1.377 12.897 -2.580 1.00 92.00 103 TYR A O 1
ATOM 806 N N . LEU A 1 104 ? 0.750 13.034 -3.279 1.00 91.06 104 LEU A N 1
ATOM 807 C CA . LEU A 1 104 ? 1.276 13.567 -2.027 1.00 91.06 104 LEU A CA 1
ATOM 808 C C . LEU A 1 104 ? 0.676 14.939 -1.703 1.00 91.06 104 LEU A C 1
ATOM 810 O O . LEU A 1 104 ? 0.216 15.142 -0.583 1.00 91.06 104 LEU A O 1
ATOM 814 N N . SER A 1 105 ? 0.625 15.858 -2.671 1.00 91.38 105 SER A N 1
ATOM 815 C CA . SER A 1 105 ? -0.021 17.163 -2.481 1.00 91.38 105 SER A CA 1
ATOM 816 C C . SER A 1 105 ? -1.496 17.015 -2.107 1.00 91.38 105 SER A C 1
ATOM 818 O O . SER A 1 105 ? -1.966 17.694 -1.200 1.00 91.38 105 SER A O 1
ATOM 820 N N . ASN A 1 106 ? -2.206 16.080 -2.742 1.00 91.19 106 ASN A N 1
ATOM 821 C CA . ASN A 1 106 ? -3.604 15.795 -2.431 1.00 91.19 106 ASN A CA 1
ATOM 822 C C . ASN A 1 106 ? -3.786 15.200 -1.026 1.00 91.19 106 ASN A C 1
ATOM 824 O O . ASN A 1 106 ? -4.763 15.529 -0.367 1.00 91.19 106 ASN A O 1
ATOM 828 N N . LEU A 1 107 ? -2.869 14.349 -0.550 1.00 90.31 107 LEU A N 1
ATOM 829 C CA . LEU A 1 107 ? -2.908 13.827 0.823 1.00 90.31 107 LEU A CA 1
ATOM 830 C C . LEU A 1 107 ? -2.714 14.935 1.860 1.00 90.31 107 LEU A C 1
ATOM 832 O O . LEU A 1 107 ? -3.408 14.943 2.872 1.00 90.31 107 LEU A O 1
ATOM 836 N N . HIS A 1 108 ? -1.807 15.880 1.601 1.00 89.56 108 HIS A N 1
ATOM 837 C CA . HIS A 1 108 ? -1.654 17.053 2.459 1.00 89.56 108 HIS A CA 1
ATOM 838 C C . HIS A 1 108 ? -2.910 17.928 2.434 1.00 89.56 108 HIS A C 1
ATOM 840 O O . HIS A 1 108 ? -3.419 18.269 3.492 1.00 89.56 108 HIS A O 1
ATOM 846 N N . ALA A 1 109 ? -3.465 18.219 1.254 1.00 90.62 109 ALA A N 1
ATOM 847 C CA . ALA A 1 109 ? -4.702 18.992 1.139 1.00 90.62 109 ALA A CA 1
ATOM 848 C C . ALA A 1 109 ? -5.887 18.315 1.848 1.00 90.62 109 ALA A C 1
ATOM 850 O O . ALA A 1 109 ? -6.669 18.988 2.508 1.00 90.62 109 ALA A O 1
ATOM 851 N N . TYR A 1 110 ? -5.991 16.986 1.758 1.00 88.38 110 TYR A N 1
ATOM 852 C CA . TYR A 1 110 ? -7.006 16.207 2.465 1.00 88.38 110 TYR A CA 1
ATOM 853 C C . TYR A 1 110 ? -6.842 16.314 3.987 1.00 88.38 110 TYR A C 1
ATOM 855 O O . TYR A 1 110 ? -7.821 16.530 4.693 1.00 88.38 110 TYR A O 1
ATOM 863 N N . LYS A 1 111 ? -5.604 16.222 4.491 1.00 87.19 111 LYS A N 1
ATOM 864 C CA . LYS A 1 111 ? -5.303 16.384 5.920 1.00 87.19 111 LYS A CA 1
ATOM 865 C C . LYS A 1 111 ? -5.680 17.776 6.439 1.00 87.19 111 LYS A C 1
ATOM 867 O O . LYS A 1 111 ? -6.222 17.884 7.530 1.00 87.19 111 LYS A O 1
ATOM 872 N N . GLU A 1 112 ? -5.398 18.820 5.663 1.00 87.50 112 GLU A N 1
ATOM 873 C CA . GLU A 1 112 ? -5.724 20.205 6.030 1.00 87.50 112 GLU A CA 1
ATOM 874 C C . GLU A 1 112 ? -7.232 20.489 5.966 1.00 87.50 112 GLU A C 1
ATOM 876 O O . GLU A 1 112 ? -7.756 21.217 6.805 1.00 87.50 112 GLU A O 1
ATOM 881 N N . ALA A 1 113 ? -7.935 19.911 4.986 1.00 88.12 113 ALA A N 1
ATOM 882 C CA . ALA A 1 113 ? -9.376 20.087 4.818 1.00 88.12 113 ALA A CA 1
ATOM 883 C C . ALA A 1 113 ? -10.197 19.353 5.890 1.00 88.12 113 ALA A C 1
ATOM 885 O O . ALA A 1 113 ? -11.253 19.838 6.286 1.00 88.12 113 ALA A O 1
ATOM 886 N N . HIS A 1 114 ? -9.711 18.206 6.372 1.00 81.94 114 HIS A N 1
ATOM 887 C CA . HIS A 1 114 ? -10.420 17.348 7.321 1.00 81.94 114 HIS A CA 1
ATOM 888 C C . HIS A 1 114 ? -9.746 17.357 8.696 1.00 81.94 114 HIS A C 1
ATOM 890 O O . HIS A 1 114 ? -9.198 16.356 9.150 1.00 81.94 114 HIS A O 1
ATOM 896 N N . GLN A 1 115 ? -9.801 18.493 9.396 1.00 77.00 115 GLN A N 1
ATOM 897 C CA . GLN A 1 115 ? -9.261 18.604 10.764 1.00 77.00 115 GLN A CA 1
ATOM 898 C C . GLN A 1 115 ? -10.046 17.780 11.804 1.00 77.00 115 GLN A C 1
ATOM 900 O O . GLN A 1 115 ? -9.562 17.572 12.913 1.00 77.00 115 GLN A O 1
ATOM 905 N N . GLU A 1 116 ? -11.228 17.277 11.440 1.00 80.12 116 GLU A N 1
ATOM 906 C CA . GLU A 1 116 ? -12.099 16.445 12.284 1.00 80.12 116 GLU A CA 1
ATOM 907 C C . GLU A 1 116 ? -11.686 14.959 12.316 1.00 80.12 116 GLU A C 1
ATOM 909 O O . GLU A 1 116 ? -12.328 14.143 12.979 1.00 80.12 116 GLU A O 1
ATOM 914 N N . LEU A 1 117 ? -10.615 14.586 11.604 1.00 81.38 117 LEU A N 1
ATOM 915 C CA . LEU A 1 117 ? -10.096 13.218 11.570 1.00 81.38 117 LEU A CA 1
ATOM 916 C C . LEU A 1 117 ? -9.713 12.733 12.975 1.00 81.38 117 LEU A C 1
ATOM 918 O O . LEU A 1 117 ? -9.015 13.415 13.729 1.00 81.38 117 LEU A O 1
ATOM 922 N N . THR A 1 118 ? -10.096 11.496 13.303 1.00 83.94 118 THR A N 1
ATOM 923 C CA . THR A 1 118 ? -9.631 10.862 14.541 1.00 83.94 118 THR A CA 1
ATOM 924 C C . THR A 1 118 ? -8.115 10.661 14.510 1.00 83.94 118 THR A C 1
ATOM 926 O O . THR A 1 118 ? -7.485 10.584 13.452 1.00 83.94 118 THR A O 1
ATOM 929 N N . LEU A 1 119 ? -7.505 10.499 15.686 1.00 86.44 119 LEU A N 1
ATOM 930 C CA . LEU A 1 119 ? -6.066 10.245 15.804 1.00 86.44 119 LEU A CA 1
ATOM 931 C C . LEU A 1 119 ? -5.623 8.998 15.012 1.00 86.44 119 LEU A C 1
ATOM 933 O O . LEU A 1 119 ? -4.533 8.979 14.439 1.00 86.44 119 LEU A O 1
ATOM 937 N N . ALA A 1 120 ? -6.480 7.975 14.922 1.00 87.25 120 ALA A N 1
ATOM 938 C CA . ALA A 1 120 ? -6.233 6.784 14.115 1.00 87.25 120 ALA A CA 1
ATOM 939 C C . ALA A 1 120 ? -6.198 7.098 12.609 1.00 87.25 120 ALA A C 1
ATOM 941 O O . ALA A 1 120 ? -5.293 6.635 11.905 1.00 87.25 120 ALA A O 1
ATOM 942 N N . HIS A 1 121 ? -7.133 7.915 12.115 1.00 86.44 121 HIS A N 1
ATOM 943 C CA . HIS A 1 121 ? -7.153 8.344 10.715 1.00 86.44 121 HIS A CA 1
ATOM 944 C C . HIS A 1 121 ? -5.970 9.257 10.383 1.00 86.44 121 HIS A C 1
ATOM 946 O O . HIS A 1 121 ? -5.318 9.051 9.360 1.00 86.44 121 HIS A O 1
ATOM 952 N N . LEU A 1 122 ? -5.623 10.204 11.263 1.00 87.25 122 LEU A N 1
ATOM 953 C CA . LEU A 1 122 ? -4.449 11.070 11.098 1.00 87.25 122 LEU A CA 1
ATOM 954 C C . LEU A 1 122 ? -3.161 10.250 10.984 1.00 87.25 122 LEU A C 1
ATOM 956 O O . LEU A 1 122 ? -2.392 10.441 10.043 1.00 87.25 122 LEU A O 1
ATOM 960 N N . ASN A 1 123 ? -2.968 9.269 11.870 1.00 89.88 123 ASN A N 1
ATOM 961 C CA . ASN A 1 123 ? -1.828 8.356 11.806 1.00 89.88 123 ASN A CA 1
ATOM 962 C C . ASN A 1 123 ? -1.794 7.560 10.494 1.00 89.88 123 ASN A C 1
ATOM 964 O O . ASN A 1 123 ? -0.722 7.320 9.935 1.00 89.88 123 ASN A O 1
ATOM 968 N N . TYR A 1 124 ? -2.951 7.136 9.981 1.00 90.06 124 TYR A N 1
ATOM 969 C CA . TYR A 1 124 ? -3.030 6.435 8.701 1.00 90.06 124 TYR A CA 1
ATOM 970 C C . TYR A 1 124 ? -2.630 7.343 7.527 1.00 90.06 124 TYR A C 1
ATOM 972 O O . TYR A 1 124 ? -1.822 6.940 6.685 1.00 90.06 124 TYR A O 1
ATOM 980 N N . VAL A 1 125 ? -3.135 8.580 7.496 1.00 88.81 125 VAL A N 1
ATOM 981 C CA . VAL A 1 125 ? -2.780 9.589 6.487 1.00 88.81 125 VAL A CA 1
ATOM 982 C C . VAL A 1 125 ? -1.291 9.932 6.562 1.00 88.81 125 VAL A C 1
ATOM 984 O O . VAL A 1 125 ? -0.615 9.927 5.534 1.00 88.81 125 VAL A O 1
ATOM 987 N N . ASP A 1 126 ? -0.740 10.127 7.758 1.00 90.00 126 ASP A N 1
ATOM 988 C CA . ASP A 1 126 ? 0.682 10.423 7.958 1.00 90.00 126 ASP A CA 1
ATOM 989 C C . ASP A 1 126 ? 1.586 9.261 7.533 1.00 90.00 126 ASP A C 1
ATOM 991 O O . ASP A 1 126 ? 2.614 9.462 6.876 1.00 90.00 126 ASP A O 1
ATOM 995 N N . ASN A 1 127 ? 1.174 8.022 7.804 1.00 91.31 127 ASN A N 1
ATOM 996 C CA . ASN A 1 127 ? 1.851 6.839 7.280 1.00 91.31 127 ASN A CA 1
ATOM 997 C C . ASN A 1 127 ? 1.795 6.791 5.746 1.00 91.31 127 ASN A C 1
ATOM 999 O O . ASN A 1 127 ? 2.811 6.505 5.101 1.00 91.31 127 ASN A O 1
ATOM 1003 N N . ALA A 1 128 ? 0.647 7.107 5.141 1.00 88.31 128 ALA A N 1
ATOM 1004 C CA . ALA A 1 128 ? 0.498 7.170 3.689 1.00 88.31 128 ALA A CA 1
ATOM 1005 C C . ALA A 1 128 ? 1.391 8.259 3.065 1.00 88.31 128 ALA A C 1
ATOM 1007 O O . ALA A 1 128 ? 2.061 7.992 2.061 1.00 88.31 128 ALA A O 1
ATOM 1008 N N . ILE A 1 129 ? 1.476 9.438 3.690 1.00 91.44 129 ILE A N 1
ATOM 1009 C CA . ILE A 1 129 ? 2.382 10.531 3.310 1.00 91.44 129 ILE A CA 1
ATOM 1010 C C . ILE A 1 129 ? 3.839 10.068 3.415 1.00 91.44 129 ILE A C 1
ATOM 1012 O O . ILE A 1 129 ? 4.593 10.210 2.452 1.00 91.44 129 ILE A O 1
ATOM 1016 N N . SER A 1 130 ? 4.239 9.438 4.525 1.00 91.38 130 SER A N 1
ATOM 1017 C CA . SER A 1 130 ? 5.605 8.930 4.722 1.00 91.38 130 SER A CA 1
ATOM 1018 C C . SER A 1 130 ? 5.998 7.910 3.649 1.00 91.38 130 SER A C 1
ATOM 1020 O O . SER A 1 130 ? 7.100 7.959 3.094 1.00 91.38 130 SER A O 1
ATOM 1022 N N . ILE A 1 131 ? 5.095 6.986 3.312 1.00 88.88 131 ILE A N 1
ATOM 1023 C CA . ILE A 1 131 ? 5.311 6.000 2.248 1.00 88.88 131 ILE A CA 1
ATOM 1024 C C . ILE A 1 131 ? 5.440 6.698 0.890 1.00 88.88 131 ILE A C 1
ATOM 1026 O O . ILE A 1 131 ? 6.335 6.350 0.112 1.00 88.88 131 ILE A O 1
ATOM 1030 N N . ALA A 1 132 ? 4.585 7.683 0.604 1.00 88.25 132 ALA A N 1
ATOM 1031 C CA . ALA A 1 132 ? 4.619 8.424 -0.650 1.00 88.25 132 ALA A CA 1
ATOM 1032 C C . ALA A 1 132 ? 5.920 9.226 -0.809 1.00 88.25 132 ALA A C 1
ATOM 1034 O O . ALA A 1 132 ? 6.598 9.102 -1.831 1.00 88.25 132 ALA A O 1
ATOM 1035 N N . GLN A 1 133 ? 6.333 9.947 0.236 1.00 89.50 133 GLN A N 1
ATOM 1036 C CA . GLN A 1 133 ? 7.606 10.666 0.302 1.00 89.50 133 GLN A CA 1
ATOM 1037 C C . GLN A 1 133 ? 8.792 9.727 0.076 1.00 89.50 133 GLN A C 1
ATOM 1039 O O . GLN A 1 133 ? 9.645 9.992 -0.769 1.00 89.50 133 GLN A O 1
ATOM 1044 N N . LYS A 1 134 ? 8.831 8.581 0.769 1.00 88.81 134 LYS A N 1
ATOM 1045 C CA . LYS A 1 134 ? 9.895 7.576 0.595 1.00 88.81 134 LYS A CA 1
ATOM 1046 C C . LYS A 1 134 ? 9.958 7.049 -0.838 1.00 88.81 134 LYS A C 1
ATOM 1048 O O . LYS A 1 134 ? 11.055 6.852 -1.363 1.00 88.81 134 LYS A O 1
ATOM 1053 N N . ALA A 1 135 ? 8.811 6.817 -1.475 1.00 85.19 135 ALA A N 1
ATOM 1054 C CA . ALA A 1 135 ? 8.752 6.363 -2.861 1.00 85.19 135 ALA A CA 1
ATOM 1055 C C . ALA A 1 135 ? 9.290 7.423 -3.836 1.00 85.19 135 ALA A C 1
ATOM 1057 O O . ALA A 1 135 ? 10.102 7.087 -4.701 1.00 85.19 135 ALA A O 1
ATOM 1058 N N . ILE A 1 136 ? 8.914 8.693 -3.652 1.00 86.06 136 ILE A N 1
ATOM 1059 C CA . ILE A 1 136 ? 9.410 9.818 -4.458 1.00 86.06 136 ILE A CA 1
ATOM 1060 C C . ILE A 1 136 ? 10.923 9.968 -4.274 1.00 86.06 136 ILE A C 1
ATOM 1062 O O . ILE A 1 136 ? 11.655 9.952 -5.264 1.00 86.06 136 ILE A O 1
ATOM 1066 N N . SER A 1 137 ? 11.420 10.006 -3.035 1.00 84.94 137 SER A N 1
ATOM 1067 C CA . SER A 1 137 ? 12.856 10.123 -2.743 1.00 84.94 137 SER A CA 1
ATOM 1068 C C . SER A 1 137 ? 13.666 8.989 -3.372 1.00 84.94 137 SER A C 1
ATOM 1070 O O . SER A 1 137 ? 14.687 9.240 -4.012 1.00 84.94 137 SER A O 1
ATOM 1072 N N . LYS A 1 138 ? 13.171 7.745 -3.285 1.00 84.00 138 LYS A N 1
ATOM 1073 C CA . LYS A 1 138 ? 13.792 6.586 -3.942 1.00 84.00 138 LYS A CA 1
ATOM 1074 C C . LYS A 1 138 ? 13.813 6.732 -5.467 1.00 84.00 138 LYS A C 1
ATOM 1076 O O . LYS A 1 138 ? 14.812 6.383 -6.087 1.00 84.00 138 LYS A O 1
ATOM 1081 N N . SER A 1 139 ? 12.732 7.230 -6.068 1.00 78.12 139 SER A N 1
ATOM 1082 C CA . SER A 1 139 ? 12.631 7.419 -7.522 1.00 78.12 139 SER A CA 1
ATOM 1083 C C . SER A 1 139 ? 13.525 8.546 -8.051 1.00 78.12 139 SER A C 1
ATOM 1085 O O . SER A 1 139 ? 14.062 8.422 -9.147 1.00 78.12 139 SER A O 1
ATOM 1087 N N . LYS A 1 140 ? 13.760 9.591 -7.246 1.00 78.50 140 LYS A N 1
ATOM 1088 C CA . LYS A 1 140 ? 14.670 10.707 -7.554 1.00 78.50 140 LYS A CA 1
ATOM 1089 C C . LYS A 1 140 ? 16.149 10.366 -7.349 1.00 78.50 140 LYS A C 1
ATOM 1091 O O . LYS A 1 140 ? 17.003 11.220 -7.551 1.00 78.50 140 LYS A O 1
ATOM 1096 N N . GLY A 1 141 ? 16.469 9.148 -6.904 1.00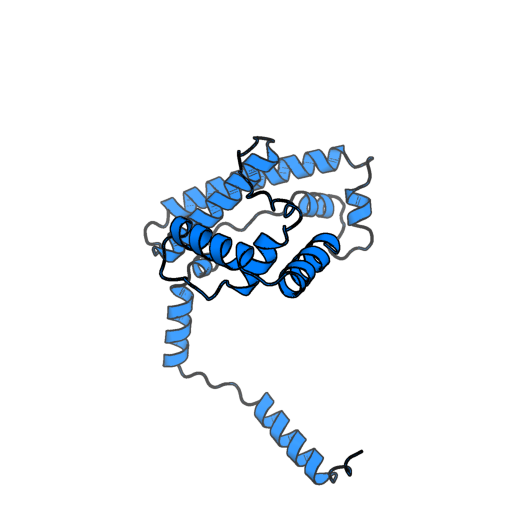 66.50 141 GLY A N 1
ATOM 1097 C CA . GLY A 1 141 ? 17.848 8.754 -6.605 1.00 66.50 141 GLY A CA 1
ATOM 1098 C C . GLY A 1 141 ? 18.446 9.474 -5.393 1.00 66.50 141 GLY A C 1
ATOM 1099 O O . GLY A 1 141 ? 19.639 9.333 -5.128 1.00 66.50 141 GLY A O 1
ATOM 1100 N N . ILE A 1 142 ? 17.630 10.203 -4.622 1.00 60.59 142 ILE A N 1
ATOM 1101 C CA . ILE A 1 142 ? 18.046 10.759 -3.339 1.00 60.59 142 ILE A CA 1
ATOM 1102 C C . ILE A 1 142 ? 18.261 9.550 -2.438 1.00 60.59 142 ILE A C 1
ATOM 1104 O O . ILE A 1 142 ? 17.307 8.847 -2.087 1.00 60.59 142 ILE A O 1
ATOM 1108 N N . LYS A 1 143 ? 19.526 9.263 -2.111 1.00 47.16 143 LYS A N 1
ATOM 1109 C CA . LYS A 1 143 ? 19.896 8.250 -1.123 1.00 47.16 143 LYS A CA 1
ATOM 1110 C C . LYS A 1 143 ? 19.286 8.673 0.211 1.00 47.16 143 LYS A C 1
ATOM 1112 O O . LYS A 1 143 ? 19.928 9.332 1.018 1.00 47.16 143 LYS A O 1
ATOM 1117 N N . ALA A 1 144 ? 18.031 8.298 0.448 1.00 49.94 144 ALA A N 1
ATOM 1118 C CA . ALA A 1 144 ? 17.501 8.236 1.790 1.00 49.94 144 ALA A CA 1
ATOM 1119 C C . ALA A 1 144 ? 18.454 7.305 2.530 1.00 49.94 144 ALA A C 1
ATOM 1121 O O . ALA A 1 144 ? 18.595 6.138 2.147 1.00 49.94 144 ALA A O 1
ATOM 1122 N N . ASN A 1 145 ? 19.156 7.863 3.513 1.00 43.34 145 ASN A N 1
ATOM 1123 C CA . ASN A 1 145 ? 20.074 7.169 4.398 1.00 43.34 145 ASN A CA 1
ATOM 1124 C C . ASN A 1 145 ? 19.246 6.239 5.298 1.00 43.34 145 ASN A C 1
ATOM 1126 O O . ASN A 1 145 ? 19.147 6.401 6.506 1.00 43.34 145 ASN A O 1
ATOM 1130 N N . ASN A 1 146 ? 18.550 5.289 4.678 1.00 43.97 146 ASN A N 1
ATOM 1131 C CA . ASN A 1 146 ? 17.997 4.154 5.358 1.00 43.97 146 ASN A CA 1
ATOM 1132 C C . ASN A 1 146 ? 19.226 3.344 5.737 1.00 43.97 146 ASN A C 1
ATOM 1134 O O . ASN A 1 146 ? 19.756 2.589 4.916 1.00 43.97 146 ASN A O 1
ATOM 1138 N N . SER A 1 147 ? 19.634 3.469 6.996 1.00 43.81 147 SER A N 1
ATOM 1139 C CA . SER A 1 147 ? 20.130 2.329 7.745 1.00 43.81 147 SER A CA 1
ATOM 1140 C C . SER A 1 147 ? 19.044 1.252 7.670 1.00 43.81 147 SER A C 1
ATOM 1142 O O . SER A 1 147 ? 18.272 0.998 8.591 1.00 43.81 147 SER A O 1
ATOM 1144 N N . ARG A 1 148 ? 18.939 0.591 6.508 1.00 43.56 148 ARG A N 1
ATOM 1145 C CA . ARG A 1 148 ? 18.438 -0.770 6.463 1.00 43.56 148 ARG A CA 1
ATOM 1146 C C . ARG A 1 148 ? 19.241 -1.429 7.560 1.00 43.56 148 ARG A C 1
ATOM 1148 O O . ARG A 1 148 ? 20.467 -1.442 7.455 1.00 43.56 148 ARG A O 1
ATOM 1155 N N . LYS A 1 149 ? 18.569 -1.898 8.616 1.00 44.00 149 LYS A N 1
ATOM 1156 C CA . LYS A 1 149 ? 19.101 -2.988 9.421 1.00 44.00 149 LYS A CA 1
ATOM 1157 C C . LYS A 1 149 ? 19.576 -3.977 8.380 1.00 44.00 149 LYS A C 1
ATOM 1159 O O . LYS A 1 149 ? 18.765 -4.599 7.690 1.00 44.00 149 LYS A O 1
ATOM 1164 N N . SER A 1 150 ? 20.883 -3.971 8.152 1.00 42.19 150 SER A N 1
ATOM 1165 C CA . SER A 1 150 ? 21.534 -5.004 7.405 1.00 42.19 150 SER A CA 1
ATOM 1166 C C . SER A 1 150 ? 21.013 -6.245 8.093 1.00 42.19 150 SER A C 1
ATOM 1168 O O . SER A 1 150 ? 21.080 -6.378 9.319 1.00 42.19 150 SER A O 1
ATOM 1170 N N . ILE A 1 151 ? 20.381 -7.117 7.321 1.00 49.72 151 ILE A N 1
ATOM 1171 C CA . ILE A 1 151 ? 20.389 -8.514 7.691 1.00 49.72 151 ILE A CA 1
ATOM 1172 C C . ILE A 1 151 ? 21.886 -8.792 7.744 1.00 49.72 151 ILE A C 1
ATOM 1174 O O . ILE A 1 151 ? 22.517 -8.966 6.701 1.00 49.72 151 ILE A O 1
ATOM 1178 N N . LYS A 1 152 ? 22.485 -8.616 8.933 1.00 46.34 152 LYS A N 1
ATOM 1179 C CA . LYS A 1 152 ? 23.854 -9.012 9.201 1.00 46.34 152 LYS A CA 1
ATOM 1180 C C . LYS A 1 152 ? 23.850 -10.444 8.710 1.00 46.34 152 LYS A C 1
ATOM 1182 O O . LYS A 1 152 ? 23.075 -11.255 9.226 1.00 46.34 152 LYS A O 1
ATOM 1187 N N . LYS A 1 153 ? 24.608 -10.725 7.647 1.00 46.78 153 LYS A N 1
ATOM 1188 C CA . LYS A 1 153 ? 25.022 -12.096 7.372 1.00 46.78 153 LYS A CA 1
ATOM 1189 C C . LYS A 1 153 ? 25.489 -12.590 8.733 1.00 46.78 153 LYS A C 1
ATOM 1191 O O . LYS A 1 153 ? 26.358 -11.939 9.310 1.00 46.78 153 LYS A O 1
ATOM 1196 N N . LYS A 1 154 ? 24.763 -13.547 9.322 1.00 55.19 154 LYS A N 1
ATOM 1197 C CA . LYS A 1 154 ? 25.084 -14.035 10.662 1.00 55.19 154 LYS A CA 1
ATOM 1198 C C . LYS A 1 154 ? 26.541 -14.450 10.559 1.00 55.19 154 LYS A C 1
ATOM 1200 O O . LYS A 1 154 ? 26.852 -15.299 9.727 1.00 55.19 154 LYS A O 1
ATOM 1205 N N . GLU A 1 155 ? 27.412 -13.758 11.285 1.00 59.16 155 GLU A N 1
ATOM 1206 C CA . GLU A 1 155 ? 28.785 -14.215 11.449 1.00 59.16 155 GLU A CA 1
ATOM 1207 C C . GLU A 1 155 ? 28.709 -15.688 11.871 1.00 59.16 155 GLU A C 1
ATOM 1209 O O . GLU A 1 155 ? 27.744 -16.055 12.563 1.00 59.16 155 GLU A O 1
ATOM 1214 N N . PRO A 1 156 ? 29.619 -16.544 11.370 1.00 62.91 156 PRO A N 1
ATOM 1215 C CA . PRO A 1 156 ? 29.597 -17.964 11.690 1.00 62.91 156 PRO A CA 1
ATOM 1216 C C . PRO A 1 156 ? 29.502 -18.094 13.207 1.00 62.91 156 PRO A C 1
ATOM 1218 O O . PRO A 1 156 ? 30.326 -17.546 13.942 1.00 62.91 156 PRO A O 1
ATOM 1221 N N . LYS A 1 157 ? 28.402 -18.697 13.670 1.00 72.69 157 LYS A N 1
ATOM 1222 C CA . LYS A 1 157 ? 28.091 -18.742 15.096 1.00 72.69 157 LYS A CA 1
ATOM 1223 C C . LYS A 1 157 ? 29.174 -19.558 15.772 1.00 72.69 157 LYS A C 1
ATOM 1225 O O . LYS A 1 157 ? 29.402 -20.702 15.392 1.00 72.69 157 LYS A O 1
ATOM 1230 N N . THR A 1 158 ? 29.809 -18.988 16.785 1.00 80.94 158 THR A N 1
ATOM 1231 C CA . THR A 1 158 ? 30.802 -19.724 17.563 1.00 80.94 158 THR A CA 1
ATOM 1232 C C . THR A 1 158 ? 30.113 -20.768 18.445 1.00 80.94 158 THR A C 1
ATOM 1234 O O . THR A 1 158 ? 28.925 -20.651 18.761 1.00 80.94 158 THR A O 1
ATOM 1237 N N . ALA A 1 159 ? 30.857 -21.779 18.897 1.00 79.75 159 ALA A N 1
ATOM 1238 C CA . ALA A 1 159 ? 30.354 -22.778 19.843 1.00 79.75 159 ALA A CA 1
ATOM 1239 C C . ALA A 1 159 ? 29.756 -22.136 21.108 1.00 79.75 159 ALA A C 1
ATOM 1241 O O . ALA A 1 159 ? 28.726 -22.573 21.626 1.00 79.75 159 ALA A O 1
ATOM 1242 N N . PHE A 1 160 ? 30.351 -21.025 21.554 1.00 82.25 160 PHE A N 1
ATOM 1243 C CA . PHE A 1 160 ? 29.830 -20.236 22.663 1.00 82.25 160 PHE A CA 1
ATOM 1244 C C . PHE A 1 160 ? 28.481 -19.580 22.342 1.00 82.25 160 PHE A C 1
ATOM 1246 O O . PHE A 1 160 ? 27.594 -19.583 23.192 1.00 82.25 160 PHE A O 1
ATOM 1253 N N . ASP A 1 161 ? 28.286 -19.060 21.128 1.00 81.69 161 ASP A N 1
ATOM 1254 C CA . ASP A 1 161 ? 27.009 -18.460 20.725 1.00 81.69 161 ASP A CA 1
ATOM 1255 C C . ASP A 1 161 ? 25.892 -19.503 20.692 1.00 81.69 161 ASP A C 1
ATOM 1257 O O . ASP A 1 161 ? 24.763 -19.233 21.104 1.00 81.69 161 ASP A O 1
ATOM 1261 N N . LEU A 1 162 ? 26.203 -20.721 20.245 1.00 82.06 162 LEU A N 1
ATOM 1262 C CA . LEU A 1 162 ? 25.262 -21.840 20.261 1.00 82.06 162 LEU A CA 1
ATOM 1263 C C . LEU A 1 162 ? 24.899 -22.254 21.692 1.00 82.06 162 LEU A C 1
ATOM 1265 O O . LEU A 1 162 ? 23.720 -22.472 21.981 1.00 82.06 162 LEU A O 1
ATOM 1269 N N . PHE A 1 163 ? 25.871 -22.271 22.605 1.00 83.50 163 PHE A N 1
ATOM 1270 C CA . PHE A 1 163 ? 25.632 -22.495 24.031 1.00 83.50 163 PHE A CA 1
ATOM 1271 C C . PHE A 1 163 ? 24.825 -21.360 24.688 1.00 83.50 163 PHE A C 1
ATOM 1273 O O . PHE A 1 163 ? 23.925 -21.597 25.494 1.00 83.50 163 PHE A O 1
ATOM 1280 N N . ALA A 1 164 ? 25.093 -20.104 24.333 1.00 82.38 164 ALA A N 1
ATOM 1281 C CA . ALA A 1 164 ? 24.337 -18.962 24.836 1.00 82.38 164 ALA A CA 1
ATOM 1282 C C . ALA A 1 164 ? 22.873 -19.001 24.364 1.00 82.38 164 ALA A C 1
ATOM 1284 O O . ALA A 1 164 ? 21.968 -18.678 25.137 1.00 82.38 164 ALA A O 1
ATOM 1285 N N . ILE A 1 165 ? 22.632 -19.460 23.129 1.00 83.00 165 ILE A N 1
ATOM 1286 C CA . ILE A 1 165 ? 21.289 -19.692 22.582 1.00 83.00 165 ILE A CA 1
ATOM 1287 C C . ILE A 1 165 ? 20.595 -20.861 23.296 1.00 83.00 165 ILE A C 1
ATOM 1289 O O . ILE A 1 165 ? 19.422 -20.731 23.645 1.00 83.00 165 ILE A O 1
ATOM 1293 N N . SER A 1 166 ? 21.287 -21.974 23.572 1.00 80.12 166 SER A N 1
ATOM 1294 C CA . SER A 1 166 ? 20.692 -23.102 24.315 1.00 80.12 166 SER A CA 1
ATOM 1295 C C . SER A 1 166 ? 20.321 -22.719 25.756 1.00 80.12 166 SER A C 1
ATOM 1297 O O . SER A 1 166 ? 19.373 -23.252 26.330 1.00 80.12 166 SER A O 1
ATOM 1299 N N . MET A 1 167 ? 21.000 -21.713 26.313 1.00 80.12 167 MET A N 1
ATOM 1300 C CA . MET A 1 167 ? 20.765 -21.158 27.647 1.00 80.12 167 MET A CA 1
ATOM 1301 C C . MET A 1 167 ? 19.999 -19.820 27.623 1.00 80.12 167 MET A C 1
ATOM 1303 O O . MET A 1 167 ? 20.010 -19.075 28.611 1.00 80.12 167 MET A O 1
ATOM 1307 N N . ALA A 1 168 ? 19.277 -19.522 26.535 1.00 73.94 168 ALA A N 1
ATOM 1308 C CA . ALA A 1 168 ? 18.521 -18.278 26.345 1.00 73.94 168 ALA A CA 1
ATOM 1309 C C . ALA A 1 168 ? 17.403 -18.046 27.383 1.00 73.94 168 ALA A C 1
ATOM 1311 O O . ALA A 1 168 ? 17.000 -16.903 27.600 1.00 73.94 168 ALA A O 1
ATOM 1312 N N . ASN A 1 169 ? 16.970 -19.087 28.097 1.00 77.81 169 ASN A N 1
ATOM 1313 C CA . ASN A 1 169 ? 15.995 -18.975 29.187 1.00 77.81 169 ASN A CA 1
ATOM 1314 C C . ASN A 1 169 ? 16.635 -18.886 30.584 1.00 77.81 169 ASN A C 1
ATOM 1316 O O . ASN A 1 169 ? 15.928 -18.707 31.571 1.00 77.81 169 ASN A O 1
ATOM 1320 N N . LYS A 1 170 ? 17.966 -18.996 30.706 1.00 74.00 170 LYS A N 1
ATOM 1321 C CA . LYS A 1 170 ? 18.668 -18.856 31.992 1.00 74.00 170 LYS A CA 1
ATOM 1322 C C . LYS A 1 170 ? 19.249 -17.457 32.157 1.00 74.00 170 LYS A C 1
ATOM 1324 O O . LYS A 1 170 ? 19.849 -16.915 31.231 1.00 74.00 170 LYS A O 1
ATOM 1329 N N . TYR A 1 171 ? 19.133 -16.923 33.375 1.00 74.38 171 TYR A N 1
ATOM 1330 C CA . TYR A 1 171 ? 19.627 -15.593 33.758 1.00 74.38 171 TYR A CA 1
ATOM 1331 C C . TYR A 1 171 ? 18.964 -14.444 32.979 1.00 74.38 171 TYR A C 1
ATOM 1333 O O . TYR A 1 171 ? 19.614 -13.439 32.708 1.00 74.38 171 TYR A O 1
ATOM 1341 N N . VAL A 1 172 ? 17.689 -14.605 32.606 1.00 74.00 172 VAL A N 1
ATOM 1342 C CA . VAL A 1 172 ? 16.900 -13.586 31.887 1.00 74.00 172 VAL A CA 1
ATOM 1343 C C . VAL A 1 172 ? 16.706 -12.327 32.736 1.00 74.00 172 VAL A C 1
ATOM 1345 O O . VAL A 1 172 ? 16.738 -11.231 32.192 1.00 74.00 172 VAL A O 1
ATOM 1348 N N . ASP A 1 173 ? 16.631 -12.481 34.059 1.00 78.81 173 ASP A N 1
ATOM 1349 C CA . ASP A 1 173 ? 16.462 -11.374 35.012 1.00 78.81 173 ASP A CA 1
ATOM 1350 C C . ASP A 1 173 ? 17.764 -10.601 35.301 1.00 78.81 173 ASP A C 1
ATOM 1352 O O . ASP A 1 173 ? 17.780 -9.683 36.119 1.00 78.81 173 ASP A O 1
ATOM 1356 N N . LEU A 1 174 ? 18.890 -10.991 34.686 1.00 76.50 174 LEU A N 1
ATOM 1357 C CA . LEU A 1 174 ? 20.172 -10.303 34.839 1.00 76.50 174 LEU A CA 1
ATOM 1358 C C . LEU A 1 174 ? 20.457 -9.414 33.629 1.00 76.50 174 LEU A C 1
ATOM 1360 O O . LEU A 1 174 ? 20.256 -9.819 32.485 1.00 76.50 174 LEU A O 1
ATOM 1364 N N . GLU A 1 175 ? 21.061 -8.255 33.902 1.00 77.88 175 GLU A N 1
ATOM 1365 C CA . GLU A 1 175 ? 21.656 -7.381 32.887 1.00 77.88 175 GLU A CA 1
ATOM 1366 C C . GLU A 1 175 ? 22.508 -8.180 31.879 1.00 77.88 175 GLU A C 1
ATOM 1368 O O . GLU A 1 175 ? 23.290 -9.054 32.295 1.00 77.88 175 GLU A O 1
ATOM 1373 N N . PRO A 1 176 ? 22.413 -7.875 30.571 1.00 74.88 176 PRO A N 1
ATOM 1374 C CA . PRO A 1 176 ? 22.995 -8.679 29.496 1.00 74.88 176 PRO A CA 1
ATOM 1375 C C . PRO A 1 176 ? 24.505 -8.881 29.668 1.00 74.88 176 PRO A C 1
ATOM 1377 O O . PRO A 1 176 ? 25.015 -9.977 29.447 1.00 74.88 176 PRO A O 1
ATOM 1380 N N . GLU A 1 177 ? 25.211 -7.876 30.186 1.00 77.19 177 GLU A N 1
ATOM 1381 C CA . GLU A 1 177 ? 26.656 -7.939 30.417 1.00 77.19 177 GLU A CA 1
ATOM 1382 C C . GLU A 1 177 ? 27.043 -8.882 31.579 1.00 77.19 177 GLU A C 1
ATOM 1384 O O . GLU A 1 177 ? 28.041 -9.606 31.530 1.00 77.19 177 GLU A O 1
ATOM 1389 N N . LYS A 1 178 ? 26.235 -8.922 32.649 1.00 80.75 178 LYS A N 1
ATOM 1390 C CA . LYS A 1 178 ? 26.444 -9.843 33.784 1.00 80.75 178 LYS A CA 1
ATOM 1391 C C . LYS A 1 178 ? 26.044 -11.268 33.414 1.00 80.75 178 LYS A C 1
ATOM 1393 O O . LYS A 1 178 ? 26.665 -12.228 33.881 1.00 80.75 178 LYS A O 1
ATOM 1398 N N . ARG A 1 179 ? 25.018 -11.403 32.576 1.00 80.88 179 ARG A N 1
ATOM 1399 C CA . ARG A 1 179 ? 24.547 -12.668 32.020 1.00 80.88 179 ARG A CA 1
ATOM 1400 C C . ARG A 1 179 ? 25.611 -13.325 31.148 1.00 80.88 179 ARG A C 1
ATOM 1402 O O . ARG A 1 179 ? 25.928 -14.492 31.373 1.00 80.88 179 ARG A O 1
ATOM 1409 N N . GLU A 1 180 ? 26.215 -12.579 30.230 1.00 81.25 180 GLU A N 1
ATOM 1410 C CA . GLU A 1 180 ? 27.273 -13.083 29.351 1.00 81.25 180 GLU A CA 1
ATOM 1411 C C . GLU A 1 180 ? 28.490 -13.576 30.150 1.00 81.25 180 GLU A C 1
ATOM 1413 O O . GLU A 1 180 ? 28.940 -14.704 29.955 1.00 81.25 180 GLU A O 1
ATOM 1418 N N . LYS A 1 181 ? 28.941 -12.813 31.158 1.00 81.94 181 LYS A N 1
ATOM 1419 C CA . LYS A 1 181 ? 30.036 -13.223 32.062 1.00 81.94 181 LYS A CA 1
ATOM 1420 C C . LYS A 1 181 ? 29.737 -14.531 32.808 1.00 81.94 181 LYS A C 1
ATOM 1422 O O . LYS A 1 181 ? 30.645 -15.332 33.039 1.00 81.94 181 LYS A O 1
ATOM 1427 N N . ARG A 1 182 ? 28.481 -14.776 33.204 1.00 81.38 182 ARG A N 1
ATOM 1428 C CA . ARG A 1 182 ? 28.075 -16.038 33.853 1.00 81.38 182 ARG A CA 1
ATOM 1429 C C . ARG A 1 182 ? 27.990 -17.199 32.869 1.00 81.38 182 ARG A C 1
ATOM 1431 O O . ARG A 1 182 ? 28.420 -18.297 33.217 1.00 81.38 182 ARG A O 1
ATOM 1438 N N . LEU A 1 183 ? 27.466 -16.960 31.668 1.00 84.38 183 LEU A N 1
ATOM 1439 C CA . LEU A 1 183 ? 27.405 -17.963 30.607 1.00 84.38 183 LEU A CA 1
ATOM 1440 C C . LEU A 1 183 ? 28.808 -18.364 30.149 1.00 84.38 183 LEU A C 1
ATOM 1442 O O . LEU A 1 183 ? 29.061 -19.555 30.014 1.00 84.38 183 LEU A O 1
ATOM 1446 N N . ARG A 1 184 ? 29.749 -17.420 30.037 1.00 83.81 184 ARG A N 1
ATOM 1447 C CA . ARG A 1 184 ? 31.152 -17.712 29.705 1.00 83.81 184 ARG A CA 1
ATOM 1448 C C . ARG A 1 184 ? 31.819 -18.601 30.749 1.00 83.81 184 ARG A C 1
ATOM 1450 O O . ARG A 1 184 ? 32.305 -19.669 30.416 1.00 83.81 184 ARG A O 1
ATOM 1457 N N . LYS A 1 185 ? 31.684 -18.256 32.035 1.00 86.06 185 LYS A N 1
ATOM 1458 C CA . LYS A 1 185 ? 32.170 -19.099 33.145 1.00 86.06 185 LYS A CA 1
ATOM 1459 C C . LYS A 1 185 ? 31.529 -20.487 33.195 1.00 86.06 185 LYS A C 1
ATOM 1461 O O . LYS A 1 185 ? 32.103 -21.389 33.796 1.00 86.06 185 LYS A O 1
ATOM 1466 N N . LYS A 1 186 ? 30.310 -20.645 32.675 1.00 83.62 186 LYS A N 1
ATOM 1467 C CA . LYS A 1 186 ? 29.636 -21.945 32.581 1.00 83.62 186 LYS A CA 1
ATOM 1468 C C . LYS A 1 186 ? 30.132 -22.738 31.382 1.00 83.62 186 LYS A C 1
ATOM 1470 O O . LYS A 1 186 ? 30.359 -23.925 31.548 1.00 83.62 186 LYS A O 1
ATOM 1475 N N . PHE A 1 187 ? 30.343 -22.075 30.251 1.00 85.06 187 PHE A N 1
ATOM 1476 C CA . PHE A 1 187 ? 30.915 -22.666 29.050 1.00 85.06 187 PHE A CA 1
ATOM 1477 C C . PHE A 1 187 ? 32.344 -23.170 29.289 1.00 85.06 187 PHE A C 1
ATOM 1479 O O . PHE A 1 187 ? 32.642 -24.315 28.984 1.00 85.06 187 PHE A O 1
ATOM 1486 N N . ASP A 1 188 ? 33.186 -22.377 29.956 1.00 83.06 188 ASP A N 1
ATOM 1487 C CA . ASP A 1 188 ? 34.566 -22.765 30.294 1.00 83.06 188 ASP A CA 1
ATOM 1488 C C . ASP A 1 188 ? 34.638 -23.907 31.328 1.00 83.06 188 ASP A C 1
ATOM 1490 O O . ASP A 1 188 ? 35.684 -24.522 31.506 1.00 83.06 188 ASP A O 1
ATOM 1494 N N . LYS A 1 189 ? 33.529 -24.177 32.033 1.00 87.06 189 LYS A N 1
ATOM 1495 C CA . LYS A 1 189 ? 33.385 -25.278 33.000 1.00 87.06 189 LYS A CA 1
ATOM 1496 C C . LYS A 1 189 ? 32.682 -26.508 32.420 1.00 87.06 189 LYS A C 1
ATOM 1498 O O . LYS A 1 189 ? 32.454 -27.452 33.176 1.00 87.06 189 LYS A O 1
ATOM 1503 N N . LEU A 1 190 ? 32.280 -26.481 31.148 1.00 82.81 190 LEU A N 1
ATOM 1504 C CA . LEU A 1 190 ? 31.729 -27.661 30.484 1.00 82.81 190 LEU A CA 1
ATOM 1505 C C . LEU A 1 190 ? 32.805 -28.738 30.376 1.00 82.81 190 LEU A C 1
ATOM 1507 O O . LEU A 1 190 ? 33.991 -28.433 30.232 1.00 82.81 190 LEU A O 1
ATOM 1511 N N . SER A 1 191 ? 32.379 -29.994 30.447 1.00 83.94 191 SER A N 1
ATOM 1512 C CA . SER A 1 191 ? 33.270 -31.115 30.166 1.00 83.94 191 SER A CA 1
ATOM 1513 C C . SER A 1 191 ? 33.695 -31.107 28.694 1.00 83.94 191 SER A C 1
ATOM 1515 O O . SER A 1 191 ? 32.993 -30.571 27.834 1.00 83.94 191 SER A O 1
ATOM 1517 N N . GLU A 1 192 ? 34.850 -31.700 28.397 1.00 79.06 192 GLU A N 1
ATOM 1518 C CA . GLU A 1 192 ? 35.421 -31.701 27.044 1.00 79.06 192 GLU A CA 1
ATOM 1519 C C . GLU A 1 192 ? 34.453 -32.302 26.010 1.00 79.06 192 GLU A C 1
ATOM 1521 O 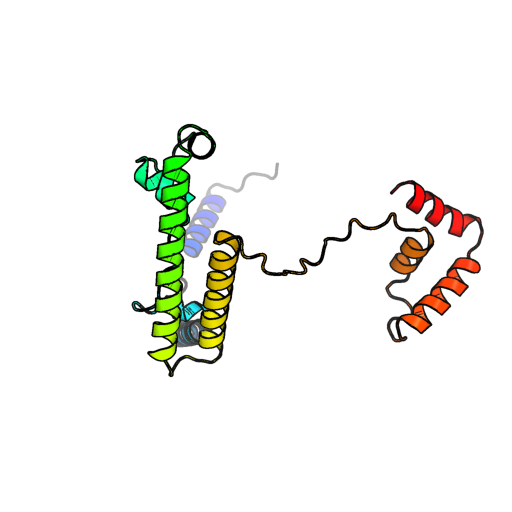O . GLU A 1 192 ? 34.233 -31.700 24.962 1.00 79.06 192 GLU A O 1
ATOM 1526 N N . GLY A 1 193 ? 33.738 -33.373 26.374 1.00 75.69 193 GLY A N 1
ATOM 1527 C CA . GLY A 1 193 ? 32.705 -33.973 25.521 1.00 75.69 193 GLY A CA 1
ATOM 1528 C C . GLY A 1 193 ? 31.463 -33.097 25.302 1.00 75.69 193 GLY A C 1
ATOM 1529 O O . GLY A 1 193 ? 30.856 -33.150 24.238 1.00 75.69 193 GLY A O 1
ATOM 1530 N N . GLU A 1 194 ? 31.072 -32.252 26.261 1.00 79.06 194 GLU A N 1
ATOM 1531 C CA . GLU A 1 194 ? 29.955 -31.311 26.070 1.00 79.06 194 GLU A CA 1
ATOM 1532 C C . GLU A 1 194 ? 30.358 -30.116 25.205 1.00 79.06 194 GLU A C 1
ATOM 1534 O O . GLU A 1 194 ? 29.544 -29.595 24.444 1.00 79.06 194 GLU A O 1
ATOM 1539 N N . ARG A 1 195 ? 31.613 -29.675 25.319 1.00 79.62 195 ARG A N 1
ATOM 1540 C CA . ARG A 1 195 ? 32.166 -28.582 24.519 1.00 79.62 195 ARG A CA 1
ATOM 1541 C C . ARG A 1 195 ? 32.324 -28.990 23.055 1.00 79.62 195 ARG A C 1
ATOM 1543 O O . ARG A 1 195 ? 31.927 -28.230 22.174 1.00 79.62 195 ARG A O 1
ATOM 1550 N N . GLU A 1 196 ? 32.779 -30.216 22.818 1.00 82.56 196 GLU A N 1
ATOM 1551 C CA . GLU A 1 196 ? 32.953 -30.802 21.488 1.00 82.56 196 GLU A CA 1
ATOM 1552 C C . GLU A 1 196 ? 31.635 -30.864 20.692 1.00 82.56 196 GLU A C 1
ATOM 1554 O O . GLU A 1 196 ? 31.626 -30.650 19.482 1.00 82.56 196 GLU A O 1
ATOM 1559 N N . ILE A 1 197 ? 30.486 -31.047 21.358 1.00 83.94 197 ILE A N 1
ATOM 1560 C CA . ILE A 1 197 ? 29.161 -30.982 20.712 1.00 83.94 197 ILE A CA 1
ATOM 1561 C C . ILE A 1 197 ? 28.913 -29.594 20.104 1.00 83.94 197 ILE A C 1
ATOM 1563 O O . ILE A 1 197 ? 28.449 -29.487 18.967 1.00 83.94 197 ILE A O 1
ATOM 1567 N N . TYR A 1 198 ? 29.220 -28.524 20.842 1.00 83.00 198 TYR A N 1
ATOM 1568 C CA . TYR A 1 198 ? 29.027 -27.154 20.361 1.00 83.00 198 TYR A CA 1
ATOM 1569 C C . TYR A 1 198 ? 30.075 -26.747 19.321 1.00 83.00 198 TYR A C 1
ATOM 1571 O O . TYR A 1 198 ? 29.733 -26.011 18.396 1.00 83.00 198 TYR A O 1
ATOM 1579 N N . ASP A 1 199 ? 31.310 -27.242 19.438 1.00 82.12 199 ASP A N 1
ATOM 1580 C CA . ASP A 1 199 ? 32.369 -27.031 18.443 1.00 82.12 199 ASP A CA 1
ATOM 1581 C C . ASP A 1 199 ? 32.030 -27.727 17.113 1.00 82.12 199 ASP A C 1
ATOM 1583 O O . ASP A 1 199 ? 32.108 -27.100 16.055 1.00 82.12 199 ASP A O 1
ATOM 1587 N N . ASN A 1 200 ? 31.521 -28.962 17.151 1.00 81.75 200 ASN A N 1
ATOM 1588 C CA . ASN A 1 200 ? 31.049 -29.682 15.963 1.00 81.75 200 ASN A CA 1
ATOM 1589 C C . ASN A 1 200 ? 29.835 -29.004 15.309 1.00 81.75 200 ASN A C 1
ATOM 1591 O O . ASN A 1 200 ? 29.757 -28.910 14.084 1.00 81.75 200 ASN A O 1
ATOM 1595 N N . LEU A 1 201 ? 28.894 -28.488 16.108 1.00 79.00 201 LEU A N 1
ATOM 1596 C CA . LEU A 1 201 ? 27.742 -27.734 15.598 1.00 79.00 201 LEU A CA 1
ATOM 1597 C C . LEU A 1 201 ? 28.146 -26.389 14.983 1.00 79.00 201 LEU A C 1
ATOM 1599 O O . LEU A 1 201 ? 27.515 -25.952 14.025 1.00 79.00 2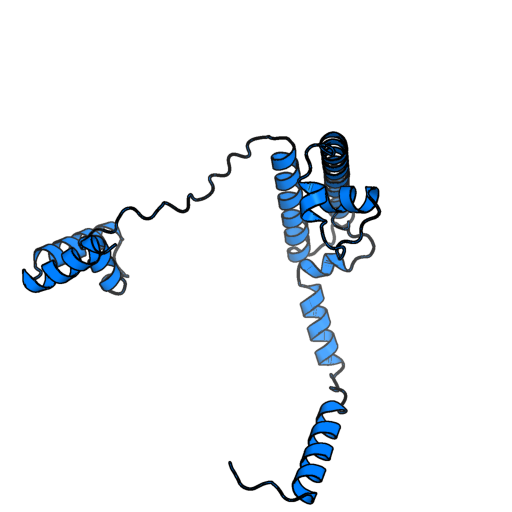01 LEU A O 1
ATOM 1603 N N . ALA A 1 202 ? 29.171 -25.729 15.525 1.00 81.00 202 ALA A N 1
ATOM 1604 C CA . ALA A 1 202 ? 29.707 -24.491 14.969 1.00 81.00 202 ALA A CA 1
ATOM 1605 C C . ALA A 1 202 ? 30.492 -24.736 13.671 1.00 81.00 202 ALA A C 1
ATOM 1607 O O . ALA A 1 202 ? 30.397 -23.930 12.752 1.00 81.00 202 ALA A O 1
ATOM 1608 N N . ALA A 1 203 ? 31.220 -25.853 13.572 1.00 78.88 203 ALA A N 1
ATOM 1609 C CA . ALA A 1 203 ? 31.966 -26.242 12.373 1.00 78.88 203 ALA A CA 1
ATOM 1610 C C . ALA A 1 203 ? 31.069 -26.716 11.211 1.00 78.88 203 ALA A C 1
ATOM 1612 O O . ALA A 1 203 ? 31.492 -26.676 10.058 1.00 78.88 203 ALA A O 1
ATOM 1613 N N . ALA A 1 204 ? 29.844 -27.165 11.504 1.00 72.69 204 ALA A N 1
ATOM 1614 C CA . ALA A 1 204 ? 28.861 -27.611 10.514 1.00 72.69 204 ALA A CA 1
ATOM 1615 C C . ALA A 1 204 ? 27.962 -26.483 9.950 1.00 72.69 204 ALA A C 1
ATOM 1617 O O . ALA A 1 204 ? 27.090 -26.767 9.123 1.00 72.69 204 ALA A O 1
ATOM 1618 N N . LEU A 1 205 ? 28.134 -25.237 10.413 1.00 63.16 205 LEU A N 1
ATOM 1619 C CA . LEU A 1 205 ? 27.378 -24.040 10.001 1.00 63.16 205 LEU A CA 1
ATOM 1620 C C . LEU A 1 205 ? 28.144 -23.183 8.989 1.00 6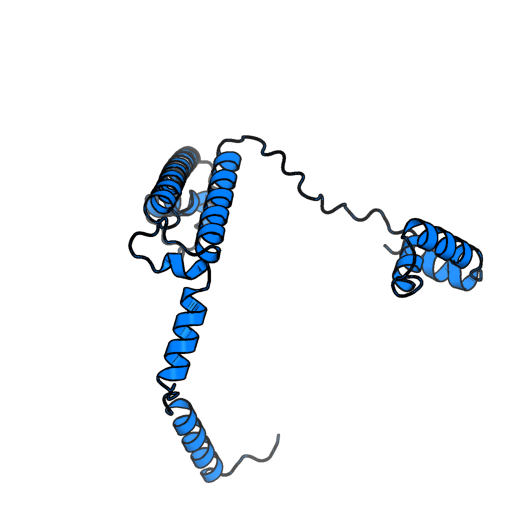3.16 205 LEU A C 1
ATOM 1622 O O . LEU A 1 205 ? 27.454 -22.595 8.123 1.00 63.16 205 LEU A O 1
#

Sequence (205 aa):
MPPGGTKEMLKTDLRRCLKEATILSTMTVPTALELLHAFLEEGHSVTMDPTFPKKPPNAFSIFMRKAGHSRFSSNVGAFWNNESNAADKAEARKEALQLMEKYLSNLHAYKEAHQELTLAHLNYVDNAISIAQKAISKSKGIKANNSRKSIKKKEPKTAFDLFAISMANKYVDLEPEKREKRLRKKFDKLSEGEREIYDNLAAAL

InterPro domains:
  IPR009071 High mobility group box domain [PS50118] (53-111)
  IPR036910 High mobility group box domain superfamily [SSF47095] (49-124)

Organism: NCBI:txid2874296

Foldseek 3Di:
DPDDDPPVVVVVVVVVVVCVVPPDPPDDPVNVVVVVVVCLPALCCLVVPPLQQDQDDALLVQLCVVVVHDPPDPCSVVVVVDPVCVVSSVVSLVVNLVVLVVSLVSLVVVCVVCVVDDPNNVVSSVVVNVVSVVVNCVSVVNPPVPPPVPPPPPDLQALLNVQCVVCVVPPPVDDPVVSSVVSVVVLVVDDPVVSVVSRVVSVVD

Radius of gyration: 29.99 Å; chains: 1; bounding box: 67×68×62 Å

pLDDT: mean 79.37, std 11.48, range [42.19, 92.0]

Secondary structure (DSSP, 8-state):
-PPPPPHHHHHHHHHHHHHHHHS-----HHHHHHHHHHHHHSGGGGGGSTTSPPPPPPHHHHHHHHTT--TTSTTHHHHHH-GGGHHHHHHHHHHHHHHHHHHHHHHHHHHHH-TT--HHHHHHHHHHHHHHHHHHHHHTT-------------PPPPHHHHHHHHTTTSSTTS-HHHHHHHHHHHHTTS-HHHHHHHHHHHHT-